Protein AF-A0A0R3SUR4-F1 (afdb_monomer_lite)

Secondary structure (DSSP, 8-state):
--TTHHHHHHHHHHHHHHHHHHHHTHHHHHHTTGGGHHHHHHHHHHHHHHHHHHHH-PPP---HHHHHHHHHHHHHHHHHHHHHHHHHHHHTT---HHHHHHHHHHHHHHHHHHT-S-GGGHHHHHHHHHHSTTB-TT--HHHHHHHHHTT--TTEEEEEE-TTTTT-EEEEEE-TTS-EEEEEESSS-HHHHHHHHHHTTSS-EETT-------HHHHTTS--S-----SSBPTTTSSSB--EE-TTT--EE-HHHHHHHHS-----SS---HHHHHHHHHHHHHHTT----HHHHHHHHHHHTTTS-HHHHHHHHHHTTT-HHHHHHHHHHT---

Structure (mmCIF, N/CA/C/O backbone):
data_AF-A0A0R3SUR4-F1
#
_entry.id   AF-A0A0R3SUR4-F1
#
loop_
_atom_site.group_PDB
_atom_site.id
_atom_site.type_symbol
_atom_site.label_atom_id
_atom_site.label_alt_id
_atom_site.label_comp_id
_atom_site.label_asym_id
_atom_site.label_entity_id
_atom_site.label_seq_id
_atom_site.pdbx_PDB_ins_code
_atom_site.Cartn_x
_atom_site.Cartn_y
_atom_site.Cartn_z
_atom_site.occupancy
_atom_site.B_iso_or_equiv
_atom_site.auth_seq_id
_atom_site.auth_comp_id
_atom_site.auth_asym_id
_atom_site.auth_atom_id
_atom_site.pdbx_PDB_model_num
ATOM 1 N N . MET A 1 1 ? 0.455 -29.898 17.340 1.00 46.09 1 MET A N 1
ATOM 2 C CA . MET A 1 1 ? 0.602 -28.429 17.452 1.00 46.09 1 MET A CA 1
ATOM 3 C C . MET A 1 1 ? 0.518 -27.841 16.046 1.00 46.09 1 MET A C 1
ATOM 5 O O . MET A 1 1 ? 1.380 -28.152 15.235 1.00 46.09 1 MET A O 1
ATOM 9 N N . VAL A 1 2 ? -0.547 -27.105 15.710 1.00 50.47 2 VAL A N 1
ATOM 10 C CA . VAL A 1 2 ? -0.725 -26.515 14.366 1.00 50.47 2 VAL A CA 1
ATOM 11 C C . VAL A 1 2 ? 0.214 -25.309 14.259 1.00 50.47 2 VAL A C 1
ATOM 13 O O . VAL A 1 2 ? 0.009 -24.295 14.921 1.00 50.47 2 VAL A O 1
ATOM 16 N N . LEU A 1 3 ? 1.319 -25.429 13.520 1.00 53.59 3 LEU A N 1
ATOM 17 C CA . LEU A 1 3 ? 2.319 -24.358 13.423 1.00 53.59 3 LEU A CA 1
ATOM 18 C C . LEU A 1 3 ? 1.860 -23.323 12.384 1.00 53.59 3 LEU A C 1
ATOM 20 O O . LEU A 1 3 ? 1.539 -23.677 11.257 1.00 53.59 3 LEU A O 1
ATOM 24 N N . GLY A 1 4 ? 1.838 -22.045 12.777 1.00 57.00 4 GLY A N 1
ATOM 25 C CA . GLY A 1 4 ? 1.196 -20.937 12.047 1.00 57.00 4 GLY A CA 1
ATOM 26 C C . GLY A 1 4 ? -0.070 -20.414 12.743 1.00 57.00 4 GLY A C 1
ATOM 27 O O . GLY A 1 4 ? -0.394 -19.238 12.619 1.00 57.00 4 GLY A O 1
ATOM 28 N N . ASP A 1 5 ? -0.714 -21.243 13.573 1.00 71.31 5 ASP A N 1
ATOM 29 C CA . ASP A 1 5 ? -1.845 -20.849 14.431 1.00 71.31 5 ASP A CA 1
ATOM 30 C C . ASP A 1 5 ? -1.421 -19.819 15.493 1.00 71.31 5 ASP A C 1
ATOM 32 O O . ASP A 1 5 ? -2.131 -18.856 15.757 1.00 71.31 5 ASP A O 1
ATOM 36 N N . SER A 1 6 ? -0.209 -19.958 16.045 1.00 80.50 6 SER A N 1
ATOM 37 C CA . SER A 1 6 ? 0.356 -18.982 16.990 1.00 80.50 6 SER A CA 1
ATOM 38 C C . SER A 1 6 ? 0.564 -17.603 16.352 1.00 80.50 6 SER A C 1
ATOM 40 O O . SER A 1 6 ? 0.164 -16.592 16.927 1.00 80.50 6 SER A O 1
ATOM 42 N N . ASP A 1 7 ? 1.129 -17.549 15.138 1.00 84.44 7 ASP A N 1
ATOM 43 C CA . ASP A 1 7 ? 1.360 -16.287 14.427 1.00 84.44 7 ASP A CA 1
ATOM 44 C C . ASP A 1 7 ? 0.032 -15.603 14.053 1.00 84.44 7 ASP A C 1
ATOM 46 O O . ASP A 1 7 ? -0.106 -14.388 14.230 1.00 84.44 7 ASP A O 1
ATOM 50 N N . LEU A 1 8 ? -0.955 -16.384 13.590 1.00 83.69 8 LEU A N 1
ATOM 51 C CA . LEU A 1 8 ? -2.293 -15.896 13.251 1.00 83.69 8 LEU A CA 1
ATOM 52 C C . LEU A 1 8 ? -3.047 -15.394 14.495 1.00 83.69 8 LEU A C 1
ATOM 54 O O . LEU A 1 8 ? -3.578 -14.283 14.495 1.00 83.69 8 LEU A O 1
ATOM 58 N N . LYS A 1 9 ? -3.021 -16.151 15.599 1.00 86.00 9 LYS A N 1
ATOM 59 C CA . LYS A 1 9 ? -3.575 -15.724 16.895 1.00 86.00 9 LYS A CA 1
ATOM 60 C C . LYS A 1 9 ? -2.899 -14.461 17.415 1.00 86.00 9 LYS A C 1
ATOM 62 O O . LYS A 1 9 ? -3.574 -13.577 17.939 1.00 86.00 9 LYS A O 1
ATOM 67 N N . GLN A 1 10 ? -1.582 -14.344 17.252 1.00 88.06 10 GLN A N 1
ATOM 68 C CA . GLN A 1 10 ? -0.841 -13.169 17.695 1.00 88.06 10 GLN A CA 1
ATOM 69 C C . GLN A 1 10 ? -1.245 -11.919 16.909 1.00 88.06 10 GLN A C 1
ATOM 71 O O . GLN A 1 10 ? -1.492 -10.877 17.524 1.00 88.06 10 GLN A O 1
ATOM 76 N N . ILE A 1 11 ? -1.328 -11.995 15.574 1.00 88.69 11 ILE A N 1
ATOM 77 C CA . ILE A 1 11 ? -1.732 -10.833 14.775 1.00 88.69 11 ILE A CA 1
ATOM 78 C C . ILE A 1 11 ? -3.198 -10.470 15.010 1.00 88.69 11 ILE A C 1
ATOM 80 O O . ILE A 1 11 ? -3.507 -9.293 15.192 1.00 88.69 11 ILE A O 1
ATOM 84 N N . ASN A 1 12 ? -4.078 -11.465 15.124 1.00 88.44 12 ASN A N 1
ATOM 85 C CA . ASN A 1 12 ? -5.486 -11.244 15.425 1.00 88.44 12 ASN A CA 1
ATOM 86 C C . ASN A 1 12 ? -5.676 -10.590 16.812 1.00 88.44 12 ASN A C 1
ATOM 88 O O . ASN A 1 12 ? -6.348 -9.565 16.953 1.00 88.44 12 ASN A O 1
ATOM 92 N N . GLY A 1 13 ? -4.971 -11.088 17.834 1.00 90.50 13 GLY A N 1
ATOM 93 C CA . GLY A 1 13 ? -4.957 -10.484 19.167 1.00 90.50 13 GLY A CA 1
ATOM 94 C C . GLY A 1 13 ? -4.466 -9.031 19.162 1.00 90.50 13 GLY A C 1
ATOM 95 O O . GLY A 1 13 ? -5.036 -8.183 19.852 1.00 90.50 13 GLY A O 1
ATOM 96 N N . ARG A 1 14 ? -3.451 -8.708 18.346 1.00 92.00 14 ARG A N 1
ATOM 97 C CA . ARG A 1 14 ? -2.954 -7.331 18.173 1.00 92.00 14 ARG A CA 1
ATOM 98 C C . ARG A 1 14 ? -3.991 -6.420 17.515 1.00 92.00 14 ARG A C 1
ATOM 100 O O . ARG A 1 14 ? -4.260 -5.351 18.063 1.00 92.00 14 ARG A O 1
ATOM 107 N N . VAL A 1 15 ? -4.592 -6.842 16.399 1.00 91.19 15 VAL A N 1
ATOM 108 C CA . VAL A 1 15 ? -5.659 -6.091 15.709 1.00 91.19 15 VAL A CA 1
ATOM 109 C C . VAL A 1 15 ? -6.817 -5.821 16.668 1.00 91.19 15 VAL A C 1
ATOM 111 O O . VAL A 1 15 ? -7.216 -4.671 16.848 1.00 91.19 15 VAL A O 1
ATOM 114 N N . SER A 1 16 ? -7.287 -6.854 17.369 1.00 92.38 16 SER A N 1
ATOM 115 C CA . SER A 1 16 ? -8.363 -6.749 18.358 1.00 92.38 16 SER A CA 1
ATOM 116 C C . SER A 1 16 ? -8.031 -5.788 19.504 1.00 92.38 16 SER A C 1
ATOM 118 O O . SER A 1 16 ? -8.879 -4.990 19.911 1.00 92.38 16 SER A O 1
ATOM 120 N N . LYS A 1 17 ? -6.799 -5.829 20.028 1.00 93.81 17 LYS A N 1
ATOM 121 C CA . LYS A 1 17 ? -6.343 -4.933 21.101 1.00 93.81 17 LYS A CA 1
ATOM 122 C C . LYS A 1 17 ? -6.328 -3.473 20.649 1.00 93.81 17 LYS A C 1
ATOM 124 O O . LYS A 1 17 ? -6.801 -2.608 21.384 1.00 93.81 17 LYS A O 1
ATOM 129 N N . ILE A 1 18 ? -5.791 -3.202 19.461 1.00 92.31 18 ILE A N 1
ATOM 130 C CA . ILE A 1 18 ? -5.696 -1.841 18.918 1.00 92.31 18 ILE A CA 1
ATOM 131 C C . ILE A 1 18 ? -7.084 -1.303 18.593 1.00 92.31 18 ILE A C 1
ATOM 133 O O . ILE A 1 18 ? -7.410 -0.203 19.028 1.00 92.31 18 ILE A O 1
ATOM 137 N N . TYR A 1 19 ? -7.931 -2.099 17.937 1.00 93.06 19 TYR A N 1
ATOM 138 C CA . TYR A 1 19 ? -9.314 -1.725 17.656 1.00 93.06 19 TYR A CA 1
ATOM 139 C C . TYR A 1 19 ? -10.053 -1.302 18.933 1.00 93.06 19 TYR A C 1
ATOM 141 O O . TYR A 1 19 ? -10.522 -0.169 19.024 1.00 93.06 19 TYR A O 1
ATOM 149 N N . LYS A 1 20 ? -10.059 -2.149 19.975 1.00 93.31 20 LYS A N 1
ATOM 150 C CA . LYS A 1 20 ? -10.699 -1.828 21.266 1.00 93.31 20 LYS A CA 1
ATOM 151 C C . LYS A 1 20 ? -10.142 -0.548 21.893 1.00 93.31 20 LYS A C 1
ATOM 153 O O . LYS A 1 20 ? -10.899 0.268 22.411 1.00 93.31 20 LYS A O 1
ATOM 158 N N . LYS A 1 21 ? -8.821 -0.362 21.838 1.00 91.31 21 LYS A N 1
ATOM 159 C CA . LYS A 1 21 ? -8.144 0.810 22.404 1.00 91.31 21 LYS A CA 1
ATOM 160 C C . LYS A 1 21 ? -8.525 2.109 21.691 1.00 91.31 21 LYS A C 1
ATOM 162 O O . LYS A 1 21 ? -8.764 3.105 22.368 1.00 91.31 21 LYS A O 1
ATOM 167 N N . VAL A 1 22 ? -8.557 2.115 20.357 1.00 88.88 22 VAL A N 1
ATOM 168 C CA . VAL A 1 22 ? -8.900 3.313 19.574 1.00 88.88 22 VAL A CA 1
ATOM 169 C C . VAL A 1 22 ? -10.396 3.610 19.688 1.00 88.88 22 VAL A C 1
ATOM 171 O O . VAL A 1 22 ? -10.757 4.757 19.933 1.00 88.88 22 VAL A O 1
ATOM 174 N N . VAL A 1 23 ? -11.257 2.584 19.646 1.00 91.31 23 VAL A N 1
ATOM 175 C CA . VAL A 1 23 ? -12.704 2.726 19.892 1.00 91.31 23 VAL A CA 1
ATOM 176 C C . VAL A 1 23 ? -12.981 3.318 21.275 1.00 91.31 23 VAL A C 1
ATOM 178 O O . VAL A 1 23 ? -13.762 4.257 21.388 1.00 91.31 23 VAL A O 1
ATOM 181 N N . GLY A 1 24 ? -12.289 2.856 22.323 1.00 88.12 24 GLY A N 1
ATOM 182 C CA . GLY A 1 24 ? -12.432 3.409 23.676 1.00 88.12 24 GLY A CA 1
ATOM 183 C C . GLY A 1 24 ? -12.029 4.885 23.802 1.00 88.12 24 GLY A C 1
ATOM 184 O O . GLY A 1 24 ? -12.430 5.553 24.749 1.00 88.12 24 GLY A O 1
ATOM 185 N N . LYS A 1 25 ? -11.260 5.416 22.844 1.00 87.12 25 LYS A N 1
ATOM 186 C CA . LYS A 1 25 ? -10.858 6.830 22.773 1.00 87.12 25 LYS A CA 1
ATOM 187 C C . LYS A 1 25 ? -11.580 7.606 21.670 1.00 87.12 25 LYS A C 1
ATOM 189 O O . LYS A 1 25 ? -11.243 8.768 21.453 1.00 87.12 25 LYS A O 1
ATOM 194 N N . ARG A 1 26 ? -12.553 6.998 20.982 1.00 87.62 26 ARG A N 1
ATOM 195 C CA . ARG A 1 26 ? -13.204 7.555 19.786 1.00 87.62 26 ARG A CA 1
ATOM 196 C C . ARG A 1 26 ? -13.737 8.963 20.020 1.00 87.62 26 ARG A C 1
ATOM 198 O O . ARG A 1 26 ? -13.387 9.859 19.267 1.00 87.62 26 ARG A O 1
ATOM 205 N N . GLU A 1 27 ? -14.497 9.176 21.091 1.00 85.75 27 GLU A N 1
ATOM 206 C CA . GLU A 1 27 ? -15.092 10.487 21.391 1.00 85.75 27 GLU A CA 1
ATOM 207 C C . GLU A 1 27 ? -14.043 11.565 21.690 1.00 85.75 27 GLU A C 1
ATOM 209 O O . GLU A 1 27 ? -14.162 12.700 21.237 1.00 85.75 27 GLU A O 1
ATOM 214 N N . LEU A 1 28 ? -12.968 11.209 22.399 1.00 83.50 28 LEU A N 1
ATOM 215 C CA . LEU A 1 28 ? -11.858 12.127 22.667 1.00 83.50 28 LEU A CA 1
ATOM 216 C C . LEU A 1 28 ? -11.104 12.485 21.379 1.00 83.50 28 LEU A C 1
ATOM 218 O O . LEU A 1 28 ? -10.762 13.642 21.163 1.00 83.50 28 LEU A O 1
ATOM 222 N N . LEU A 1 29 ? -10.857 11.497 20.518 1.00 81.38 29 LEU A N 1
ATOM 223 C CA . LEU A 1 29 ? -10.187 11.701 19.235 1.00 81.38 29 LEU A CA 1
ATOM 224 C C . LEU A 1 29 ? -11.056 12.515 18.271 1.00 81.38 29 LEU A C 1
ATOM 226 O O . LEU A 1 29 ? -10.533 13.393 17.596 1.00 81.38 29 LEU A O 1
ATOM 230 N N . LYS A 1 30 ? -12.375 12.285 18.251 1.00 83.06 30 LYS A N 1
ATOM 231 C CA . LYS A 1 30 ? -13.331 13.073 17.460 1.00 83.06 30 LYS A CA 1
ATOM 232 C C . LYS A 1 30 ? -13.331 14.544 17.851 1.00 83.06 30 LYS A C 1
ATOM 234 O O . LYS A 1 30 ? -13.316 15.387 16.963 1.00 83.06 30 LYS A O 1
ATOM 239 N N . LYS A 1 31 ? -13.273 14.853 19.151 1.00 80.38 31 LYS A N 1
ATOM 240 C CA . LYS A 1 31 ? -13.155 16.239 19.638 1.00 80.38 31 LYS A CA 1
ATOM 241 C C . LYS A 1 31 ? -11.894 16.944 19.134 1.00 80.38 31 LYS A C 1
ATOM 243 O O . LYS A 1 31 ? -11.931 18.145 18.932 1.00 80.38 31 LYS A O 1
ATOM 248 N N . ASN A 1 32 ? -10.811 16.205 18.897 1.00 73.81 32 ASN A N 1
ATOM 249 C CA . ASN A 1 32 ? -9.570 16.752 18.342 1.00 73.81 32 ASN A CA 1
ATOM 250 C C . ASN A 1 32 ? -9.572 16.817 16.804 1.00 73.81 32 ASN A C 1
ATOM 252 O O . ASN A 1 32 ? -8.605 17.281 16.214 1.00 73.81 32 ASN A O 1
ATOM 256 N N . LEU A 1 33 ? -10.588 16.279 16.130 1.00 72.56 33 LEU A N 1
ATOM 257 C CA . LEU A 1 33 ? -10.621 16.157 14.671 1.00 72.56 33 LEU A CA 1
ATOM 258 C C . LEU A 1 33 ? -11.609 17.121 14.010 1.00 72.56 33 LEU A C 1
ATOM 260 O O . LEU A 1 33 ? -11.688 17.121 12.783 1.00 72.56 33 LEU A O 1
ATOM 264 N N . ASP A 1 34 ? -12.350 17.924 14.775 1.00 73.81 34 ASP A N 1
ATOM 265 C CA . ASP A 1 34 ? -13.394 18.826 14.277 1.00 73.81 34 ASP A CA 1
ATOM 266 C C . ASP A 1 34 ? -14.274 18.144 13.198 1.00 73.81 34 ASP A C 1
ATOM 268 O O . ASP A 1 34 ? -14.804 17.045 13.396 1.00 73.81 34 ASP A O 1
ATOM 272 N N . SER A 1 35 ? -14.383 18.739 12.004 1.00 67.75 35 SER A N 1
ATOM 273 C CA . SER A 1 35 ? -15.135 18.215 10.850 1.00 67.75 35 SER A CA 1
ATOM 274 C C . SER A 1 35 ? -14.549 16.935 10.220 1.00 67.75 35 SER A C 1
ATOM 276 O O . SER A 1 35 ? -15.168 16.324 9.345 1.00 67.75 35 SER A O 1
ATOM 278 N N . SER A 1 36 ? -13.368 16.494 10.663 1.00 69.44 36 SER A N 1
ATOM 279 C CA . SER A 1 36 ? -12.665 15.298 10.179 1.00 69.44 36 SER A CA 1
ATOM 280 C C . SER A 1 36 ? -12.990 14.026 10.972 1.00 69.44 36 SER A C 1
ATOM 282 O O . SER A 1 36 ? -12.455 12.962 10.656 1.00 69.44 36 SER A O 1
ATOM 284 N N . GLY A 1 37 ? -13.900 14.082 11.952 1.00 75.94 37 GLY A N 1
ATOM 285 C CA . GLY A 1 37 ? -14.310 12.913 12.744 1.00 75.94 37 GLY A CA 1
ATOM 286 C C . GLY A 1 37 ? -14.819 11.723 11.913 1.00 75.94 37 GLY A C 1
ATOM 287 O O . GLY A 1 37 ? -14.618 10.576 12.307 1.00 75.94 37 GLY A O 1
ATOM 288 N N . LYS A 1 38 ? -15.389 11.971 10.725 1.00 78.25 38 LYS A N 1
ATOM 289 C CA . LYS A 1 38 ? -15.833 10.916 9.793 1.00 78.25 38 LYS A CA 1
ATOM 290 C C . LYS A 1 38 ? -14.699 10.006 9.302 1.00 78.25 38 LYS A C 1
ATOM 292 O O . LYS A 1 38 ? -14.904 8.811 9.140 1.00 78.25 38 LYS A O 1
ATOM 297 N N . TYR A 1 39 ? -13.485 10.538 9.132 1.00 80.81 39 TYR A N 1
ATOM 298 C CA . TYR A 1 39 ? -12.342 9.748 8.659 1.00 80.81 39 TYR A CA 1
ATOM 299 C C . TYR A 1 39 ? -11.854 8.760 9.722 1.00 80.81 39 TYR A C 1
ATOM 301 O O . TYR A 1 39 ? -11.337 7.697 9.386 1.00 80.81 39 TYR A O 1
ATOM 309 N N . LEU A 1 40 ? -12.037 9.096 11.005 1.00 85.50 40 LEU A N 1
ATOM 310 C CA . LEU A 1 40 ? -11.769 8.173 12.105 1.00 85.50 40 LEU A CA 1
ATOM 311 C C . LEU A 1 40 ? -12.762 7.010 12.092 1.00 85.50 40 LEU A C 1
ATOM 313 O O . LEU A 1 40 ? -12.361 5.868 12.298 1.00 85.50 40 LEU A O 1
ATOM 317 N N . ASP A 1 41 ? -14.035 7.302 11.833 1.00 84.12 41 ASP A N 1
ATOM 318 C CA . ASP A 1 41 ? -15.081 6.285 11.754 1.00 84.12 41 ASP A CA 1
ATOM 319 C C . ASP A 1 41 ? -14.827 5.319 10.595 1.00 84.12 41 ASP A C 1
ATOM 321 O O . ASP A 1 41 ? -14.785 4.111 10.808 1.00 84.12 41 ASP A O 1
ATOM 325 N N . GLU A 1 42 ? -14.516 5.839 9.407 1.00 82.25 42 GLU A N 1
ATOM 326 C CA . GLU A 1 42 ? -14.152 5.013 8.252 1.00 82.25 42 GLU A CA 1
ATOM 327 C C . GLU A 1 42 ? -12.910 4.144 8.523 1.00 82.25 42 GLU A C 1
ATOM 329 O O . GLU A 1 42 ? -12.883 2.963 8.168 1.00 82.25 42 GLU A O 1
ATOM 334 N N . ALA A 1 43 ? -11.879 4.699 9.175 1.00 86.00 43 ALA A N 1
ATOM 335 C CA . ALA A 1 43 ? -10.677 3.945 9.535 1.00 86.00 43 ALA A CA 1
ATOM 336 C C . ALA A 1 43 ? -10.996 2.792 10.499 1.00 86.00 43 ALA A C 1
ATOM 338 O O . ALA A 1 43 ? -10.490 1.678 10.332 1.00 86.00 43 ALA A O 1
ATOM 339 N N . LEU A 1 44 ? -11.839 3.057 11.502 1.00 89.31 44 LEU A N 1
ATOM 340 C CA . LEU A 1 44 ? -12.280 2.068 12.482 1.00 89.31 44 LEU A CA 1
ATOM 341 C C . LEU A 1 44 ? -13.146 0.980 11.848 1.00 89.31 44 LEU A C 1
ATOM 343 O O . LEU A 1 44 ? -12.946 -0.192 12.169 1.00 89.31 44 LEU A O 1
ATOM 347 N N . ASP A 1 45 ? -14.035 1.333 10.923 1.00 86.56 45 ASP A N 1
ATOM 348 C CA . ASP A 1 45 ? -14.866 0.370 10.200 1.00 86.56 45 ASP A CA 1
ATOM 349 C C . ASP A 1 45 ? -14.004 -0.589 9.375 1.00 86.56 45 ASP A C 1
ATOM 351 O O . ASP A 1 45 ? -14.163 -1.808 9.469 1.00 86.56 45 ASP A O 1
ATOM 355 N N . LYS A 1 46 ? -13.017 -0.076 8.627 1.00 85.19 46 LYS A N 1
ATOM 356 C CA . LYS A 1 46 ? -12.102 -0.941 7.860 1.00 85.19 46 LYS A CA 1
ATOM 357 C C . LYS A 1 46 ? -11.205 -1.787 8.767 1.00 85.19 46 LYS A C 1
ATOM 359 O O . LYS A 1 46 ? -10.965 -2.955 8.461 1.00 85.19 46 LYS A O 1
ATOM 364 N N . LEU A 1 47 ? -10.760 -1.255 9.908 1.00 89.44 47 LEU A N 1
ATOM 365 C CA . LEU A 1 47 ? -10.024 -2.035 10.908 1.00 89.44 47 LEU A CA 1
ATOM 366 C C . LEU A 1 47 ? -10.896 -3.141 11.532 1.00 89.44 47 LEU A C 1
ATOM 368 O O . LEU A 1 47 ? -10.408 -4.244 11.775 1.00 89.44 47 LEU A O 1
ATOM 372 N N . CYS A 1 48 ? -12.186 -2.876 11.753 1.00 89.50 48 CYS A N 1
ATOM 373 C CA . CYS A 1 48 ? -13.159 -3.862 12.222 1.00 89.50 48 CYS A CA 1
ATOM 374 C C . CYS A 1 48 ? -13.377 -4.971 11.184 1.00 89.50 48 CYS A C 1
ATOM 376 O O . CYS A 1 48 ? -13.334 -6.154 11.518 1.00 89.50 48 CYS A O 1
ATOM 378 N N . MET A 1 49 ? -13.524 -4.612 9.905 1.00 85.00 49 MET A N 1
ATOM 379 C CA . MET A 1 49 ? -13.611 -5.589 8.815 1.00 85.00 49 MET A CA 1
ATOM 380 C C . MET A 1 49 ? -12.359 -6.473 8.736 1.00 85.00 49 MET A C 1
ATOM 382 O O . MET A 1 49 ? -12.479 -7.689 8.575 1.00 85.00 49 MET A O 1
ATOM 386 N N . LEU A 1 50 ? -11.166 -5.889 8.897 1.00 86.44 50 LEU A N 1
ATOM 387 C CA . LEU A 1 50 ? -9.907 -6.635 8.957 1.00 86.44 50 LEU A CA 1
ATOM 388 C C . LEU A 1 50 ? -9.882 -7.606 10.136 1.00 86.44 50 LEU A C 1
ATOM 390 O O . LEU A 1 50 ? -9.533 -8.770 9.954 1.00 86.44 50 LEU A O 1
ATOM 394 N N . LYS A 1 51 ? -10.286 -7.146 11.323 1.00 89.56 51 LYS A N 1
ATOM 395 C CA . LYS A 1 51 ? -10.412 -7.990 12.514 1.00 89.56 51 LYS A CA 1
ATOM 396 C C . LYS A 1 51 ? -11.309 -9.200 12.236 1.00 89.56 51 LYS A C 1
ATOM 398 O O . LYS A 1 51 ? -10.873 -10.327 12.425 1.00 89.56 51 LYS A O 1
ATOM 403 N N . ASN A 1 52 ? -12.524 -8.965 11.747 1.00 87.31 52 ASN A N 1
ATOM 404 C CA . ASN A 1 52 ? -13.497 -10.032 11.503 1.00 87.31 52 ASN A CA 1
ATOM 405 C C . ASN A 1 52 ? -13.013 -10.999 10.412 1.00 87.31 52 ASN A C 1
ATOM 407 O O . ASN A 1 52 ? -13.165 -12.206 10.541 1.00 87.31 52 ASN A O 1
ATOM 411 N N . THR A 1 53 ? -12.352 -10.485 9.373 1.00 84.56 53 THR A N 1
ATOM 412 C CA . THR A 1 53 ? -11.754 -11.330 8.331 1.00 84.56 53 THR A CA 1
ATOM 413 C C . THR A 1 53 ? -10.664 -12.232 8.904 1.00 84.56 53 THR A C 1
ATOM 415 O O . THR A 1 53 ? -10.643 -13.418 8.600 1.00 84.56 53 THR A O 1
ATOM 418 N N . LEU A 1 54 ? -9.787 -11.708 9.768 1.00 85.06 54 LEU A N 1
ATOM 419 C CA . LEU A 1 54 ? -8.761 -12.509 10.444 1.00 85.06 54 LEU A CA 1
ATOM 420 C C . LEU A 1 54 ? -9.357 -13.530 11.427 1.00 85.06 54 LEU A C 1
ATOM 422 O O . LEU A 1 54 ? -8.793 -14.613 11.564 1.00 85.06 54 LEU A O 1
ATOM 426 N N . ASP A 1 55 ? -10.471 -13.200 12.090 1.00 84.00 55 ASP A N 1
ATOM 427 C CA . ASP A 1 55 ? -11.215 -14.113 12.974 1.00 84.00 55 ASP A CA 1
ATOM 428 C C . ASP A 1 55 ? -11.784 -15.322 12.204 1.00 84.00 55 ASP A C 1
ATOM 430 O O . ASP A 1 55 ? -11.842 -16.429 12.737 1.00 84.00 55 ASP A O 1
ATOM 434 N N . GLU A 1 56 ? -12.185 -15.124 10.947 1.00 83.94 56 GLU A N 1
ATOM 435 C CA . GLU A 1 56 ? -12.773 -16.168 10.099 1.00 83.94 56 GLU A CA 1
ATOM 436 C C . GLU A 1 56 ? -11.737 -17.095 9.437 1.00 83.94 56 GLU A C 1
ATOM 438 O O . GLU A 1 56 ? -12.093 -18.192 8.993 1.00 83.94 56 GLU A O 1
ATOM 443 N N . ILE A 1 57 ? -10.458 -16.702 9.375 1.00 79.88 57 ILE A N 1
ATOM 444 C CA . ILE A 1 57 ? -9.408 -17.527 8.764 1.00 79.88 57 ILE A CA 1
ATOM 445 C C . ILE A 1 57 ? -9.189 -18.787 9.602 1.00 79.88 57 ILE A C 1
ATOM 447 O O . ILE A 1 57 ? -8.650 -18.755 10.711 1.00 79.88 57 ILE A O 1
ATOM 451 N N . ARG A 1 58 ? -9.544 -19.936 9.025 1.00 72.81 58 ARG A N 1
ATOM 452 C CA . ARG A 1 58 ? -9.271 -21.241 9.628 1.00 72.81 58 ARG A CA 1
ATOM 453 C C . ARG A 1 58 ? -7.796 -21.618 9.437 1.00 72.81 58 ARG A C 1
ATOM 455 O O . ARG A 1 58 ? -7.274 -21.491 8.329 1.00 72.81 58 ARG A O 1
ATOM 462 N N . PRO A 1 59 ? -7.110 -22.128 10.475 1.00 67.19 59 PRO A N 1
ATOM 463 C CA . PRO A 1 59 ? -5.767 -22.678 10.325 1.00 67.19 59 PRO A CA 1
ATOM 464 C C . PRO A 1 59 ? -5.748 -23.819 9.297 1.00 67.19 59 PRO A C 1
ATOM 466 O O . PRO A 1 59 ? -6.554 -24.744 9.374 1.00 67.19 59 PRO A O 1
ATOM 469 N N . PHE A 1 60 ? -4.820 -23.758 8.341 1.00 64.31 60 PHE A N 1
ATOM 470 C CA . PHE A 1 60 ? -4.727 -24.721 7.242 1.00 64.31 60 PHE A CA 1
ATOM 471 C C . PHE A 1 60 ? -4.438 -26.158 7.730 1.00 64.31 60 PHE A C 1
ATOM 473 O O . PHE A 1 60 ? -3.460 -26.388 8.448 1.00 64.31 60 PHE A O 1
ATOM 480 N N . SER A 1 61 ? -5.246 -27.141 7.309 1.00 56.09 61 SER A N 1
ATOM 481 C CA . SER A 1 61 ? -5.071 -28.567 7.635 1.00 56.09 61 SER A CA 1
ATOM 482 C C . SER A 1 61 ? -4.616 -29.400 6.417 1.00 56.09 61 SER A C 1
ATOM 484 O O . SER A 1 61 ? -5.447 -29.860 5.646 1.00 56.09 61 SER A O 1
ATOM 486 N N . LYS A 1 62 ? -3.294 -29.636 6.315 1.00 53.62 62 LYS A N 1
ATOM 487 C CA . LYS A 1 62 ? -2.554 -30.648 5.505 1.00 53.62 62 LYS A CA 1
ATOM 488 C C . LYS A 1 62 ? -2.592 -30.596 3.955 1.00 53.62 62 LYS A C 1
ATOM 490 O O . LYS A 1 62 ? -3.532 -31.060 3.329 1.00 53.62 62 LYS A O 1
ATOM 495 N N . SER A 1 63 ? -1.441 -30.249 3.362 1.00 53.44 63 SER A N 1
ATOM 496 C CA . SER A 1 63 ? -0.505 -31.145 2.635 1.00 53.44 63 SER A CA 1
ATOM 497 C C . SER A 1 63 ? 0.921 -30.582 2.835 1.00 53.44 63 SER A C 1
ATOM 499 O O . SER A 1 63 ? 1.056 -29.382 3.070 1.00 53.44 63 SER A O 1
ATOM 501 N N . GLU A 1 64 ? 1.985 -31.394 2.859 1.00 52.94 64 GLU A N 1
ATOM 502 C CA . GLU A 1 64 ? 3.326 -30.922 3.280 1.00 52.94 64 GLU A CA 1
ATOM 503 C C . GLU A 1 64 ? 3.919 -29.858 2.328 1.00 52.94 64 GLU A C 1
ATOM 505 O O . GLU A 1 64 ? 4.562 -28.903 2.781 1.00 52.94 64 GLU A O 1
ATOM 510 N N . ASP A 1 65 ? 3.585 -29.957 1.037 1.00 54.91 65 ASP A N 1
ATOM 511 C CA . ASP A 1 65 ? 4.030 -29.045 -0.022 1.00 54.91 65 ASP A CA 1
ATOM 512 C C . ASP A 1 65 ? 3.334 -27.676 0.014 1.00 54.91 65 ASP A C 1
ATOM 514 O O . ASP A 1 65 ? 3.974 -26.654 -0.233 1.00 54.91 65 ASP A O 1
ATOM 518 N N . THR A 1 66 ? 2.049 -27.602 0.388 1.00 59.72 66 THR A N 1
ATOM 519 C CA . THR A 1 66 ? 1.334 -26.314 0.531 1.00 59.72 66 THR A CA 1
ATOM 520 C C . THR A 1 66 ? 1.474 -25.709 1.931 1.00 59.72 66 THR A C 1
ATOM 522 O O . THR A 1 66 ? 1.341 -24.494 2.109 1.00 59.72 66 THR A O 1
ATOM 525 N N . TYR A 1 67 ? 1.818 -26.525 2.930 1.00 62.53 67 TYR A N 1
ATOM 526 C CA . TYR A 1 67 ? 1.956 -26.109 4.325 1.00 62.53 67 TYR A CA 1
ATOM 527 C C . TYR A 1 67 ? 3.207 -25.257 4.595 1.00 62.53 67 TYR A C 1
ATOM 529 O O . TYR A 1 67 ? 3.139 -24.291 5.364 1.00 62.53 67 TYR A O 1
ATOM 537 N N . LYS A 1 68 ? 4.348 -25.559 3.951 1.00 63.88 68 LYS A N 1
ATOM 538 C CA . LYS A 1 68 ? 5.584 -24.758 4.086 1.00 63.88 68 LYS A CA 1
ATOM 539 C C . LYS A 1 68 ? 5.398 -23.308 3.589 1.00 63.88 68 LYS A C 1
ATOM 541 O O . LYS A 1 68 ? 5.665 -22.398 4.384 1.00 63.88 68 LYS A O 1
ATOM 546 N N . PRO A 1 69 ? 4.881 -23.058 2.366 1.00 74.56 69 PRO A N 1
ATOM 547 C CA . PRO A 1 69 ? 4.560 -21.707 1.902 1.00 74.56 69 PRO A CA 1
ATOM 548 C C . PRO A 1 69 ? 3.556 -20.989 2.807 1.00 74.56 69 PRO A C 1
ATOM 550 O O . PRO A 1 69 ? 3.778 -19.836 3.170 1.00 74.56 69 PRO A O 1
ATOM 553 N N . TYR A 1 70 ? 2.495 -21.675 3.250 1.00 76.00 70 TYR A N 1
ATOM 554 C CA . TYR A 1 70 ? 1.476 -21.080 4.120 1.00 76.00 70 TYR A CA 1
ATOM 555 C C . TYR A 1 70 ? 2.066 -20.538 5.428 1.00 76.00 70 TYR A C 1
ATOM 557 O O . TYR A 1 70 ? 1.853 -19.375 5.774 1.00 76.00 70 TYR A O 1
ATOM 565 N N . LYS A 1 71 ? 2.876 -21.338 6.135 1.00 77.56 71 LYS A N 1
ATOM 566 C CA . LYS A 1 71 ? 3.535 -20.907 7.379 1.00 77.56 71 LYS A CA 1
ATOM 567 C C . LYS A 1 71 ? 4.431 -19.685 7.157 1.00 77.56 71 LYS A C 1
ATOM 569 O O . LYS A 1 71 ? 4.445 -18.768 7.981 1.00 77.56 71 LYS A O 1
ATOM 574 N N . GLN A 1 72 ? 5.172 -19.657 6.050 1.00 80.62 72 GLN A N 1
ATOM 575 C CA . GLN A 1 72 ? 6.003 -18.511 5.689 1.00 80.62 72 GLN A CA 1
ATOM 576 C C . GLN A 1 72 ? 5.150 -17.270 5.409 1.00 80.62 72 GLN A C 1
ATOM 578 O O . GLN A 1 72 ? 5.468 -16.193 5.917 1.00 80.62 72 GLN A O 1
ATOM 583 N N . TYR A 1 73 ? 4.035 -17.417 4.690 1.00 81.62 73 TYR A N 1
ATOM 584 C CA . TYR A 1 73 ? 3.113 -16.318 4.434 1.00 81.62 73 TYR A CA 1
ATOM 585 C C . TYR A 1 73 ? 2.506 -15.763 5.718 1.00 81.62 73 TYR A C 1
ATOM 587 O O . TYR A 1 73 ? 2.529 -14.549 5.897 1.00 81.62 73 TYR A O 1
ATOM 595 N N . VAL A 1 74 ? 2.033 -16.597 6.647 1.00 82.25 74 VAL A N 1
ATOM 596 C CA . VAL A 1 74 ? 1.483 -16.104 7.922 1.00 82.25 74 VAL A CA 1
ATOM 597 C C . VAL A 1 74 ? 2.550 -15.350 8.722 1.00 82.25 74 VAL A C 1
ATOM 599 O O . VAL A 1 74 ? 2.280 -14.277 9.261 1.00 82.25 74 VAL A O 1
ATOM 602 N N . LYS A 1 75 ? 3.791 -15.850 8.746 1.00 85.00 75 LYS A N 1
ATOM 603 C CA . LYS A 1 75 ? 4.909 -15.181 9.428 1.00 85.00 75 LYS A CA 1
ATOM 604 C C . LYS A 1 75 ? 5.221 -13.807 8.822 1.00 85.00 75 LYS A C 1
ATOM 606 O O . LYS A 1 75 ? 5.405 -12.841 9.567 1.00 85.00 75 LYS A O 1
ATOM 611 N N . VAL A 1 76 ? 5.293 -13.718 7.492 1.00 83.31 76 VAL A N 1
ATOM 612 C CA . VAL A 1 76 ? 5.523 -12.457 6.767 1.00 83.31 76 VAL A CA 1
ATOM 613 C C . VAL A 1 76 ? 4.379 -11.481 7.025 1.00 83.31 76 VAL A C 1
ATOM 615 O O . VAL A 1 76 ? 4.629 -10.339 7.412 1.00 83.31 76 VAL A O 1
ATOM 618 N N . MET A 1 77 ? 3.133 -11.950 6.906 1.00 84.00 77 MET A N 1
ATOM 619 C CA . MET A 1 77 ? 1.953 -11.143 7.184 1.00 84.00 77 MET A CA 1
ATOM 620 C C . MET A 1 77 ? 2.001 -10.571 8.595 1.00 84.00 77 MET A C 1
ATOM 622 O O . MET A 1 77 ? 1.869 -9.362 8.777 1.00 84.00 77 MET A O 1
ATOM 626 N N . ARG A 1 78 ? 2.224 -11.435 9.591 1.00 87.06 78 ARG A N 1
ATOM 627 C CA . ARG A 1 78 ? 2.297 -11.040 10.995 1.00 87.06 78 ARG A CA 1
ATOM 628 C C . ARG A 1 78 ? 3.328 -9.940 11.196 1.00 87.06 78 ARG A C 1
ATOM 630 O O . ARG A 1 78 ? 3.001 -8.945 11.836 1.00 87.06 78 ARG A O 1
ATOM 637 N N . ASN A 1 79 ? 4.550 -10.110 10.690 1.00 85.00 79 ASN A N 1
ATOM 638 C CA . ASN A 1 79 ? 5.625 -9.126 10.843 1.00 85.00 79 ASN A CA 1
ATOM 639 C C . ASN A 1 79 ? 5.241 -7.767 10.240 1.00 85.00 79 ASN A C 1
ATOM 641 O O . ASN A 1 79 ? 5.308 -6.744 10.923 1.00 85.00 79 ASN A O 1
ATOM 645 N N . SER A 1 80 ? 4.807 -7.762 8.978 1.00 83.19 80 SER A N 1
ATOM 646 C CA . SER A 1 80 ? 4.489 -6.529 8.254 1.00 83.19 80 SER A CA 1
ATOM 647 C C . SER A 1 80 ? 3.271 -5.820 8.842 1.00 83.19 80 SER A C 1
ATOM 649 O O . SER A 1 80 ? 3.329 -4.620 9.109 1.00 83.19 80 SER A O 1
ATOM 651 N N . LEU A 1 81 ? 2.186 -6.556 9.105 1.00 84.06 81 LEU A N 1
ATOM 652 C CA . LEU A 1 81 ? 0.965 -5.989 9.672 1.00 84.06 81 LEU A CA 1
ATOM 653 C C . LEU A 1 81 ? 1.178 -5.519 11.115 1.00 84.06 81 LEU A C 1
ATOM 655 O O . LEU A 1 81 ? 0.687 -4.458 11.476 1.00 84.06 81 LEU A O 1
ATOM 659 N N . SER A 1 82 ? 1.976 -6.234 11.915 1.00 87.88 82 SER A N 1
ATOM 660 C CA . SER A 1 82 ? 2.359 -5.787 13.262 1.00 87.88 82 SER A CA 1
ATOM 661 C C . SER A 1 82 ? 3.045 -4.425 13.245 1.00 87.88 82 SER A C 1
ATOM 663 O O . SER A 1 82 ? 2.635 -3.538 13.985 1.00 87.88 82 SER A O 1
ATOM 665 N N . SER A 1 83 ? 4.042 -4.251 12.375 1.00 85.31 83 SER A N 1
ATOM 666 C CA . SER A 1 83 ? 4.767 -2.984 12.231 1.00 85.31 83 SER A CA 1
ATOM 667 C C . SER A 1 83 ? 3.833 -1.833 11.838 1.00 85.31 83 SER A C 1
ATOM 669 O O . SER A 1 83 ? 3.934 -0.745 12.396 1.00 85.31 83 SER A O 1
ATOM 671 N N . MET A 1 84 ? 2.893 -2.068 10.919 1.00 84.06 84 MET A N 1
ATOM 672 C CA . MET A 1 84 ? 1.944 -1.033 10.485 1.00 84.06 84 MET A CA 1
ATOM 673 C C . MET A 1 84 ? 0.888 -0.715 11.545 1.00 84.06 84 MET A C 1
ATOM 675 O O . MET A 1 84 ? 0.502 0.436 11.715 1.00 84.06 84 MET A O 1
ATOM 679 N N . LEU A 1 85 ? 0.438 -1.718 12.295 1.00 88.25 85 LEU A N 1
ATOM 680 C CA . LEU A 1 85 ? -0.482 -1.532 13.413 1.00 88.25 85 LEU A CA 1
ATOM 681 C C . LEU A 1 85 ? 0.161 -0.759 14.574 1.00 88.25 85 LEU A C 1
ATOM 683 O O . LEU A 1 85 ? -0.514 0.033 15.226 1.00 88.25 85 LEU A O 1
ATOM 687 N N . GLU A 1 86 ? 1.453 -0.962 14.830 1.00 88.56 86 GLU A N 1
ATOM 688 C CA . GLU A 1 86 ? 2.214 -0.189 15.821 1.00 88.56 86 GLU A CA 1
ATOM 689 C C . GLU A 1 86 ? 2.365 1.281 15.406 1.00 88.56 86 GLU A C 1
ATOM 691 O O . GLU A 1 86 ? 2.215 2.175 16.245 1.00 88.56 86 GLU A O 1
ATOM 696 N N . GLU A 1 87 ? 2.596 1.546 14.117 1.00 86.12 87 GLU A N 1
ATOM 697 C CA . GLU A 1 87 ? 2.610 2.905 13.565 1.00 86.12 87 GLU A CA 1
ATOM 698 C C . GLU A 1 87 ? 1.215 3.549 13.668 1.00 86.12 87 GLU A C 1
ATOM 700 O O . GLU A 1 87 ? 1.107 4.673 14.162 1.00 86.12 87 GLU A O 1
ATOM 705 N N . PHE A 1 88 ? 0.143 2.823 13.320 1.00 87.62 88 PHE A N 1
ATOM 706 C CA . PHE A 1 88 ? -1.240 3.278 13.509 1.00 87.62 88 PHE A CA 1
ATOM 707 C C . PHE A 1 88 ? -1.534 3.635 14.973 1.00 87.62 88 PHE A C 1
ATOM 709 O O . PHE A 1 88 ? -1.966 4.750 15.263 1.00 87.62 88 PHE A O 1
ATOM 716 N N . ASP A 1 89 ? -1.245 2.726 15.913 1.00 88.88 89 ASP A N 1
ATOM 717 C CA . ASP A 1 89 ? -1.454 2.948 17.350 1.00 88.88 89 ASP A CA 1
ATOM 718 C C . ASP A 1 89 ? -0.655 4.144 17.880 1.00 88.88 89 ASP A C 1
ATOM 720 O O . ASP A 1 89 ? -1.103 4.842 18.791 1.00 88.88 89 ASP A O 1
ATOM 724 N N . SER A 1 90 ? 0.539 4.375 17.335 1.00 86.50 90 SER A N 1
ATOM 725 C CA . SER A 1 90 ? 1.390 5.498 17.722 1.00 86.50 90 SER A CA 1
ATOM 726 C C . SER A 1 90 ? 0.869 6.819 17.167 1.00 86.50 90 SER A C 1
ATOM 728 O O . SER A 1 90 ? 0.782 7.788 17.917 1.00 86.50 90 SER A O 1
ATOM 730 N N . GLY A 1 91 ? 0.428 6.855 15.907 1.00 83.50 91 GLY A N 1
ATOM 731 C CA . GLY A 1 91 ? -0.184 8.049 15.325 1.00 83.50 91 GLY A CA 1
ATOM 732 C C . GLY A 1 91 ? -1.501 8.436 15.998 1.00 83.50 91 GLY A C 1
ATOM 733 O O . GLY A 1 91 ? -1.754 9.618 16.198 1.00 83.50 91 GLY A O 1
ATOM 734 N N . MET A 1 92 ? -2.277 7.460 16.487 1.00 83.06 92 MET A N 1
ATOM 735 C CA . MET A 1 92 ? -3.475 7.714 17.304 1.00 83.06 92 MET A CA 1
ATOM 736 C C . MET A 1 92 ? -3.176 8.344 18.681 1.00 83.06 92 MET A C 1
ATOM 738 O O . MET A 1 92 ? -4.103 8.719 19.398 1.00 83.06 92 MET A O 1
ATOM 742 N N . LYS A 1 93 ? -1.904 8.452 19.096 1.00 79.19 93 LYS A N 1
ATOM 743 C CA . LYS A 1 93 ? -1.490 9.155 20.328 1.00 79.19 93 LYS A CA 1
ATOM 744 C C . LYS A 1 93 ? -1.091 10.613 20.077 1.00 79.19 93 LYS A C 1
ATOM 746 O O . LYS A 1 93 ? -0.922 11.350 21.048 1.00 79.19 93 LYS A O 1
ATOM 751 N N . LEU A 1 94 ? -0.906 11.019 18.820 1.00 66.69 94 LEU A N 1
ATOM 752 C CA . LEU A 1 94 ? -0.476 12.372 18.470 1.00 66.69 94 LEU A CA 1
ATOM 753 C C . LEU A 1 94 ? -1.623 13.370 18.684 1.00 66.69 94 LEU A C 1
ATOM 755 O O . LEU A 1 94 ? -2.774 13.083 18.366 1.00 66.69 94 LEU A O 1
ATOM 759 N N . LYS A 1 95 ? -1.301 14.545 19.239 1.00 57.78 95 LYS A N 1
ATOM 760 C CA . LYS A 1 95 ? -2.274 15.616 19.530 1.00 57.78 95 LYS A CA 1
ATOM 761 C C . LYS A 1 95 ? -2.460 16.607 18.373 1.00 57.78 95 LYS A C 1
ATOM 763 O O . LYS A 1 95 ? -3.338 17.457 18.446 1.00 57.78 95 LYS A O 1
ATOM 768 N N . THR A 1 96 ? -1.635 16.531 17.330 1.00 57.31 96 THR A N 1
ATOM 769 C CA . THR A 1 96 ? -1.593 17.537 16.262 1.00 57.31 96 THR A CA 1
ATOM 770 C C . THR A 1 96 ? -2.669 17.267 15.208 1.00 57.31 96 THR A C 1
ATOM 772 O O . THR A 1 96 ? -2.576 16.318 14.432 1.00 57.31 96 THR A O 1
ATOM 775 N N . THR A 1 97 ? -3.696 18.113 15.182 1.00 57.16 97 THR A N 1
ATOM 776 C CA . THR A 1 97 ? -4.950 17.941 14.427 1.00 57.16 97 THR A CA 1
ATOM 777 C C . THR A 1 97 ? -4.772 17.952 12.902 1.00 57.16 97 THR A C 1
ATOM 779 O O . THR A 1 97 ? -5.411 17.163 12.205 1.00 57.16 97 THR A O 1
ATOM 782 N N . GLY A 1 98 ? -3.843 18.761 12.375 1.00 60.19 98 GLY A N 1
ATOM 783 C CA . GLY A 1 98 ? -3.633 18.930 10.928 1.00 60.19 98 GLY A CA 1
ATOM 784 C C . GLY A 1 98 ? -3.147 17.674 10.189 1.00 60.19 98 GLY A C 1
ATOM 785 O O . GLY A 1 98 ? -3.594 17.402 9.079 1.00 60.19 98 GLY A O 1
ATOM 786 N N . PHE A 1 99 ? -2.289 16.860 10.815 1.00 65.62 99 PHE A N 1
ATOM 787 C CA . PHE A 1 99 ? -1.733 15.647 10.191 1.00 65.62 99 PHE A CA 1
ATOM 788 C C . PHE A 1 99 ? -2.629 14.411 10.371 1.00 65.62 99 PHE A C 1
ATOM 790 O O . PHE A 1 99 ? -2.517 13.431 9.631 1.00 65.62 99 PHE A O 1
ATOM 797 N N . LEU A 1 100 ? -3.551 14.439 11.341 1.00 74.44 100 LEU A N 1
ATOM 798 C CA . LEU A 1 100 ? -4.369 13.273 11.672 1.00 74.44 100 LEU A CA 1
ATOM 799 C C . LEU A 1 100 ? -5.340 12.885 10.551 1.00 74.44 100 LEU A C 1
ATOM 801 O O . LEU A 1 100 ? -5.587 11.698 10.368 1.00 74.44 100 LEU A O 1
ATOM 805 N N . LYS A 1 101 ? -5.859 13.837 9.766 1.00 75.50 101 LYS A N 1
ATOM 806 C CA . LYS A 1 101 ? -6.753 13.529 8.635 1.00 75.50 101 LYS A CA 1
ATOM 807 C C . LYS A 1 101 ? -6.051 12.697 7.558 1.00 75.50 101 LYS A C 1
ATOM 809 O O . LYS A 1 101 ? -6.565 11.657 7.152 1.00 75.50 101 LYS A O 1
ATOM 814 N N . GLU A 1 102 ? -4.885 13.145 7.097 1.00 72.25 102 GLU A N 1
ATOM 815 C CA . GLU A 1 102 ? -4.099 12.432 6.081 1.00 72.25 102 GLU A CA 1
ATOM 816 C C . GLU A 1 102 ? -3.602 11.087 6.611 1.00 72.25 102 GLU A C 1
ATOM 818 O O . GLU A 1 102 ? -3.638 10.075 5.908 1.00 72.25 102 GLU A O 1
ATOM 823 N N . PHE A 1 103 ? -3.215 11.054 7.886 1.00 78.12 103 PHE A N 1
ATOM 824 C CA . PHE A 1 103 ? -2.862 9.825 8.577 1.00 78.12 103 PHE A CA 1
ATOM 825 C C . PHE A 1 103 ? -4.026 8.825 8.599 1.00 78.12 103 PHE A C 1
ATOM 827 O O . PHE A 1 103 ? -3.854 7.672 8.210 1.00 78.12 103 PHE A O 1
ATOM 834 N N . LEU A 1 104 ? -5.225 9.251 9.001 1.00 81.44 104 LEU A N 1
ATOM 835 C CA . LEU A 1 104 ? -6.413 8.396 9.029 1.00 81.44 104 LEU A CA 1
ATOM 836 C C . LEU A 1 104 ? -6.753 7.881 7.634 1.00 81.44 104 LEU A C 1
ATOM 838 O O . LEU A 1 104 ? -6.894 6.678 7.458 1.00 81.44 104 LEU A O 1
ATOM 842 N N . LEU A 1 105 ? -6.769 8.755 6.627 1.00 75.19 105 LEU A N 1
ATOM 843 C CA . LEU A 1 105 ? -7.004 8.372 5.235 1.00 75.19 105 LEU A CA 1
ATOM 844 C C . LEU A 1 105 ? -5.968 7.365 4.713 1.00 75.19 105 LEU A C 1
ATOM 846 O O . LEU A 1 105 ? -6.340 6.417 4.022 1.00 75.19 105 LEU A O 1
ATOM 850 N N . LYS A 1 106 ? -4.680 7.514 5.051 1.00 76.81 106 LYS A N 1
ATOM 851 C CA . LYS A 1 106 ? -3.640 6.520 4.727 1.00 76.81 106 LYS A CA 1
ATOM 852 C C . LYS A 1 106 ? -4.021 5.139 5.269 1.00 76.81 106 LYS A C 1
ATOM 854 O O . LYS A 1 106 ? -3.930 4.154 4.538 1.00 76.81 106 LYS A O 1
ATOM 859 N N . TYR A 1 107 ? -4.457 5.066 6.527 1.00 80.31 107 TYR A N 1
ATOM 860 C CA . TYR A 1 107 ? -4.768 3.800 7.193 1.00 80.31 107 TYR A CA 1
ATOM 861 C C . TYR A 1 107 ? -6.125 3.207 6.818 1.00 80.31 107 TYR A C 1
ATOM 863 O O . TYR A 1 107 ? -6.190 2.000 6.600 1.00 80.31 107 TYR A O 1
ATOM 871 N N . THR A 1 108 ? -7.173 4.020 6.654 1.00 78.75 108 THR A N 1
ATOM 872 C CA . THR A 1 108 ? -8.482 3.588 6.132 1.00 78.75 108 THR A CA 1
ATOM 873 C C . THR A 1 108 ? -8.296 2.808 4.850 1.00 78.75 108 THR A C 1
ATOM 875 O O . THR A 1 108 ? -8.761 1.676 4.708 1.00 78.75 108 THR A O 1
ATOM 878 N N . HIS A 1 109 ? -7.556 3.398 3.921 1.00 70.81 109 HIS A N 1
ATOM 879 C CA . HIS A 1 109 ? -7.335 2.753 2.657 1.00 70.81 109 HIS A CA 1
ATOM 880 C C . HIS A 1 109 ? -6.332 1.612 2.736 1.00 70.81 109 HIS A C 1
ATOM 882 O O . HIS A 1 109 ? -6.520 0.625 2.046 1.00 70.81 109 HIS A O 1
ATOM 888 N N . PHE A 1 110 ? -5.293 1.692 3.570 1.00 75.56 110 PHE A N 1
ATOM 889 C CA . PHE A 1 110 ? -4.419 0.541 3.791 1.00 75.56 110 PHE A CA 1
ATOM 890 C C . PHE A 1 110 ? -5.225 -0.688 4.245 1.00 75.56 110 PHE A C 1
ATOM 892 O O . PHE A 1 110 ? -5.099 -1.752 3.643 1.00 75.56 110 PHE A O 1
ATOM 899 N N . PHE A 1 111 ? -6.092 -0.539 5.253 1.00 78.56 111 PHE A N 1
ATOM 900 C CA . PHE A 1 111 ? -6.950 -1.624 5.734 1.00 78.56 111 PHE A CA 1
ATOM 901 C C . PHE A 1 111 ? -7.924 -2.093 4.659 1.00 78.56 111 PHE A C 1
ATOM 903 O O . PHE A 1 111 ? -8.101 -3.291 4.467 1.00 78.56 111 PHE A O 1
ATOM 910 N N . HIS A 1 112 ? -8.518 -1.162 3.919 1.00 74.38 112 HIS A N 1
ATOM 911 C CA . HIS A 1 112 ? -9.380 -1.498 2.799 1.00 74.38 112 HIS A CA 1
ATOM 912 C C . HIS A 1 112 ? -8.634 -2.272 1.705 1.00 74.38 112 HIS A C 1
ATOM 914 O O . HIS A 1 112 ? -9.136 -3.281 1.224 1.00 74.38 112 HIS A O 1
ATOM 920 N N . HIS A 1 113 ? -7.415 -1.856 1.358 1.00 68.38 113 HIS A N 1
ATOM 921 C CA . HIS A 1 113 ? -6.657 -2.502 0.302 1.00 68.38 113 HIS A CA 1
ATOM 922 C C . HIS A 1 113 ? -6.089 -3.854 0.707 1.00 68.38 113 HIS A C 1
ATOM 924 O O . HIS A 1 113 ? -5.912 -4.730 -0.137 1.00 68.38 113 HIS A O 1
ATOM 930 N N . LEU A 1 114 ? -5.830 -4.025 2.000 1.00 70.31 114 LEU A N 1
ATOM 931 C CA . LEU A 1 114 ? -5.528 -5.315 2.584 1.00 70.31 114 LEU A CA 1
ATOM 932 C C . LEU A 1 114 ? -6.706 -6.279 2.396 1.00 70.31 114 LEU A C 1
ATOM 934 O O . LEU A 1 114 ? -6.482 -7.442 2.102 1.00 70.31 114 LEU A O 1
ATOM 938 N N . LEU A 1 115 ? -7.941 -5.782 2.480 1.00 67.94 115 LEU A N 1
ATOM 939 C CA . LEU A 1 115 ? -9.170 -6.546 2.262 1.00 67.94 115 LEU A CA 1
ATOM 940 C C . LEU A 1 115 ? -9.521 -6.769 0.775 1.00 67.94 115 LEU A C 1
ATOM 942 O O . LEU A 1 115 ? -10.564 -7.362 0.504 1.00 67.94 115 LEU A O 1
ATOM 946 N N . PHE A 1 116 ? -8.700 -6.328 -0.195 1.00 58.78 116 PHE A N 1
ATOM 947 C CA . PHE A 1 116 ? -8.948 -6.658 -1.605 1.00 58.78 116 PHE A CA 1
ATOM 948 C C . PHE A 1 116 ? -8.623 -8.119 -1.884 1.00 58.78 116 PHE A C 1
ATOM 950 O O . PHE A 1 116 ? -7.466 -8.513 -2.035 1.00 58.78 116 PHE A O 1
ATOM 957 N N . GLY A 1 117 ? -9.684 -8.899 -2.019 1.00 54.31 117 GLY A N 1
ATOM 958 C CA . GLY A 1 117 ? -9.635 -10.307 -2.357 1.00 54.31 117 GLY A CA 1
ATOM 959 C C . GLY A 1 117 ? -10.589 -11.096 -1.480 1.00 54.31 117 GLY A C 1
ATOM 960 O O . GLY A 1 117 ? -11.060 -10.627 -0.446 1.00 54.31 117 GLY A O 1
ATOM 961 N N . ASP A 1 118 ? -10.875 -12.312 -1.917 1.00 56.75 118 ASP A N 1
ATOM 962 C CA . ASP A 1 118 ? -11.551 -13.299 -1.090 1.00 56.75 118 ASP A CA 1
ATOM 963 C C . ASP A 1 118 ? -10.798 -13.483 0.246 1.00 56.75 118 ASP A C 1
ATOM 965 O O . ASP A 1 118 ? -9.560 -13.511 0.270 1.00 56.75 118 ASP A O 1
ATOM 969 N N . LYS A 1 119 ? -11.538 -13.621 1.356 1.00 64.56 119 LYS A N 1
ATOM 970 C CA . LYS A 1 119 ? -10.997 -13.821 2.714 1.00 64.56 119 LYS A CA 1
ATOM 971 C C . LYS A 1 119 ? -10.033 -15.010 2.754 1.00 64.56 119 LYS A C 1
ATOM 973 O O . LYS A 1 119 ? -9.040 -14.976 3.480 1.00 64.56 119 LYS A O 1
ATOM 978 N N . GLU A 1 120 ? -10.278 -16.013 1.910 1.00 62.59 120 GLU A N 1
ATOM 979 C CA . GLU A 1 120 ? -9.431 -17.198 1.754 1.00 62.59 120 GLU A CA 1
ATOM 980 C C . GLU A 1 120 ? -8.027 -16.887 1.205 1.00 62.59 120 GLU A C 1
ATOM 982 O O . GLU A 1 120 ? -7.068 -17.605 1.491 1.00 62.59 120 GLU A O 1
ATOM 987 N N . ASN A 1 121 ? -7.868 -15.795 0.450 1.00 70.38 121 ASN A N 1
ATOM 988 C CA . ASN A 1 121 ? -6.613 -15.439 -0.214 1.00 70.38 121 ASN A CA 1
ATOM 989 C C . ASN A 1 121 ? -5.855 -14.295 0.470 1.00 70.38 121 ASN A C 1
ATOM 991 O O . ASN A 1 121 ? -4.713 -14.032 0.088 1.00 70.38 121 ASN A O 1
ATOM 995 N N . LEU A 1 122 ? -6.420 -13.669 1.510 1.00 77.31 122 LEU A N 1
ATOM 996 C CA . LEU A 1 122 ? -5.819 -12.540 2.232 1.00 77.31 122 LEU A CA 1
ATOM 997 C C . LEU A 1 122 ? -4.349 -12.794 2.617 1.00 77.31 122 LEU A C 1
ATOM 999 O O . LEU A 1 122 ? -3.473 -11.972 2.340 1.00 77.31 122 LEU A O 1
ATOM 1003 N N . ILE A 1 123 ? -4.065 -13.961 3.213 1.00 78.56 123 ILE A N 1
ATOM 1004 C CA . ILE A 1 123 ? -2.710 -14.371 3.626 1.00 78.56 123 ILE A CA 1
ATOM 1005 C C . ILE A 1 123 ? -1.760 -14.441 2.441 1.00 78.56 123 ILE A C 1
ATOM 1007 O O . ILE A 1 123 ? -0.655 -13.904 2.497 1.00 78.56 123 ILE A O 1
ATOM 1011 N N . LYS A 1 124 ? -2.188 -15.091 1.363 1.00 79.81 124 LYS A N 1
ATOM 1012 C CA . LYS A 1 124 ? -1.342 -15.323 0.197 1.00 79.81 124 LYS A CA 1
ATOM 1013 C C . LYS A 1 124 ? -1.089 -14.024 -0.574 1.00 79.81 124 LYS A C 1
ATOM 1015 O O . LYS A 1 124 ? 0.055 -13.742 -0.918 1.00 79.81 124 LYS A O 1
ATOM 1020 N N . VAL A 1 125 ? -2.129 -13.217 -0.785 1.00 79.94 125 VAL A N 1
ATOM 1021 C CA . VAL A 1 125 ? -2.068 -11.922 -1.481 1.00 79.94 125 VAL A CA 1
ATOM 1022 C C . VAL A 1 125 ? -1.155 -10.957 -0.750 1.00 79.94 125 VAL A C 1
ATOM 1024 O O . VAL A 1 125 ? -0.178 -10.478 -1.324 1.00 79.94 125 VAL A O 1
ATOM 1027 N N . PHE A 1 126 ? -1.437 -10.696 0.528 1.00 79.81 126 PHE A N 1
ATOM 1028 C CA . PHE A 1 126 ? -0.663 -9.728 1.291 1.00 79.81 126 PHE A CA 1
ATOM 1029 C C . PHE A 1 126 ? 0.800 -10.144 1.382 1.00 79.81 126 PHE A C 1
ATOM 1031 O O . PHE A 1 126 ? 1.687 -9.326 1.154 1.00 79.81 126 PHE A O 1
ATOM 1038 N N . SER A 1 127 ? 1.060 -11.421 1.668 1.00 80.75 127 SER A N 1
ATOM 1039 C CA . SER A 1 127 ? 2.426 -11.899 1.832 1.00 80.75 127 SER A CA 1
ATOM 1040 C C . SER A 1 127 ? 3.220 -11.878 0.538 1.00 80.75 127 SER A C 1
ATOM 1042 O O . SER A 1 127 ? 4.411 -11.584 0.594 1.00 80.75 127 SER A O 1
ATOM 1044 N N . ARG A 1 128 ? 2.596 -12.115 -0.620 1.00 84.50 128 ARG A N 1
ATOM 1045 C CA . ARG A 1 128 ? 3.283 -11.951 -1.905 1.00 84.50 128 ARG A CA 1
ATOM 1046 C C . ARG A 1 128 ? 3.540 -10.490 -2.239 1.00 84.50 128 ARG A C 1
ATOM 1048 O O . ARG A 1 128 ? 4.671 -10.165 -2.567 1.00 84.50 128 ARG A O 1
ATOM 1055 N N . LEU A 1 129 ? 2.567 -9.602 -2.028 1.00 84.69 129 LEU A N 1
ATOM 1056 C CA . LEU A 1 129 ? 2.768 -8.164 -2.232 1.00 84.69 129 LEU A CA 1
ATOM 1057 C C . LEU A 1 129 ? 3.920 -7.618 -1.386 1.00 84.69 129 LEU A C 1
ATOM 1059 O O . LEU A 1 129 ? 4.791 -6.947 -1.916 1.00 84.69 129 LEU A O 1
ATOM 1063 N N . VAL A 1 130 ? 3.963 -7.912 -0.083 1.00 82.88 130 VAL A N 1
ATOM 1064 C CA . VAL A 1 130 ? 5.017 -7.359 0.788 1.00 82.88 130 VAL A CA 1
ATOM 1065 C C . VAL A 1 130 ? 6.372 -8.058 0.643 1.00 82.88 130 VAL A C 1
ATOM 1067 O O . VAL A 1 130 ? 7.370 -7.513 1.112 1.00 82.88 130 VAL A O 1
ATOM 1070 N N . SER A 1 131 ? 6.411 -9.254 0.045 1.00 85.44 131 SER A N 1
ATOM 1071 C CA . SER A 1 131 ? 7.665 -9.959 -0.269 1.00 85.44 131 SER A CA 1
ATOM 1072 C C . SER A 1 131 ? 8.200 -9.619 -1.659 1.00 85.44 131 SER A C 1
ATOM 1074 O O . SER A 1 131 ? 9.368 -9.890 -1.932 1.00 85.44 131 SER A O 1
ATOM 1076 N N . ASP A 1 132 ? 7.364 -9.052 -2.533 1.00 88.94 132 ASP A N 1
ATOM 1077 C CA . ASP A 1 132 ? 7.766 -8.637 -3.870 1.00 88.94 132 ASP A CA 1
ATOM 1078 C C . ASP A 1 132 ? 8.866 -7.563 -3.760 1.00 88.94 132 ASP A C 1
ATOM 1080 O O . ASP A 1 132 ? 8.679 -6.557 -3.065 1.00 88.94 132 ASP A O 1
ATOM 1084 N N . PRO A 1 133 ? 10.022 -7.732 -4.433 1.00 91.94 133 PRO A N 1
ATOM 1085 C CA . PRO A 1 133 ? 11.105 -6.755 -4.373 1.00 91.94 133 PRO A CA 1
ATOM 1086 C C . PRO A 1 133 ? 10.694 -5.354 -4.842 1.00 91.94 133 PRO A C 1
ATOM 1088 O O . PRO A 1 133 ? 11.314 -4.377 -4.434 1.00 91.94 133 PRO A O 1
ATOM 1091 N N . GLY A 1 134 ? 9.675 -5.257 -5.691 1.00 92.50 134 GLY A N 1
ATOM 1092 C CA . GLY A 1 134 ? 9.071 -4.048 -6.229 1.00 92.50 134 GLY A CA 1
ATOM 1093 C C . GLY A 1 134 ? 8.228 -3.290 -5.211 1.00 92.50 134 GLY A C 1
ATOM 1094 O O . GLY A 1 134 ? 7.984 -2.099 -5.411 1.00 92.50 134 GLY A O 1
ATOM 1095 N N . TYR A 1 135 ? 7.822 -3.914 -4.102 1.00 90.81 135 TYR A N 1
ATOM 1096 C CA . TYR A 1 135 ? 7.084 -3.220 -3.057 1.00 90.81 135 TYR A CA 1
ATOM 1097 C C . TYR A 1 135 ? 7.980 -2.231 -2.307 1.00 90.81 135 TYR A C 1
ATOM 1099 O O . TYR A 1 135 ? 8.927 -2.597 -1.604 1.00 90.81 135 TYR A O 1
ATOM 1107 N N . LEU A 1 136 ? 7.648 -0.945 -2.414 1.00 86.88 136 LEU A N 1
ATOM 1108 C CA . LEU A 1 136 ? 8.348 0.123 -1.714 1.00 86.88 136 LEU A CA 1
ATOM 1109 C C . LEU A 1 136 ? 7.572 0.531 -0.457 1.00 86.88 136 LEU A C 1
ATOM 1111 O O . LEU A 1 136 ? 6.698 1.406 -0.485 1.00 86.88 136 LEU A O 1
ATOM 1115 N N . LYS A 1 137 ? 7.913 -0.105 0.671 1.00 78.88 137 LYS A N 1
ATOM 1116 C CA . LYS A 1 137 ? 7.358 0.233 1.990 1.00 78.88 137 LYS A CA 1
ATOM 1117 C C . LYS A 1 137 ? 7.646 1.708 2.305 1.00 78.88 137 LYS A C 1
ATOM 1119 O O . LYS A 1 137 ? 8.795 2.134 2.265 1.00 78.88 137 LYS A O 1
ATOM 1124 N N . HIS A 1 138 ? 6.601 2.477 2.612 1.00 72.06 138 HIS A N 1
ATOM 1125 C CA . HIS A 1 138 ? 6.674 3.929 2.857 1.00 72.06 138 HIS A CA 1
ATOM 1126 C C . HIS A 1 138 ? 7.217 4.763 1.675 1.00 72.06 138 HIS A C 1
ATOM 1128 O O . HIS A 1 138 ? 7.744 5.854 1.875 1.00 72.06 138 HIS A O 1
ATOM 1134 N N . GLY A 1 139 ? 7.081 4.271 0.440 1.00 72.69 139 GLY A N 1
ATOM 1135 C CA . GLY A 1 139 ? 7.522 4.999 -0.747 1.00 72.69 139 GLY A CA 1
ATOM 1136 C C . GLY A 1 139 ? 6.773 6.317 -0.988 1.00 72.69 139 GLY A C 1
ATOM 1137 O O . GLY A 1 139 ? 5.584 6.447 -0.693 1.00 72.69 139 GLY A O 1
ATOM 1138 N N . THR A 1 140 ? 7.458 7.274 -1.607 1.00 79.12 140 THR A N 1
ATOM 1139 C CA . THR A 1 140 ? 6.908 8.535 -2.118 1.00 79.12 140 THR A CA 1
ATOM 1140 C C . THR A 1 140 ? 7.050 8.571 -3.638 1.00 79.12 140 THR A C 1
ATOM 1142 O O . THR A 1 140 ? 7.635 7.667 -4.239 1.00 79.12 140 THR A O 1
ATOM 1145 N N . PHE A 1 141 ? 6.505 9.605 -4.284 1.00 78.12 141 PHE A N 1
ATOM 1146 C CA . PHE A 1 141 ? 6.751 9.838 -5.710 1.00 78.12 141 PHE A CA 1
ATOM 1147 C C . PHE A 1 141 ? 8.256 9.909 -5.998 1.00 78.12 141 PHE A C 1
ATOM 1149 O O . PHE A 1 141 ? 8.753 9.139 -6.810 1.00 78.12 141 PHE A O 1
ATOM 1156 N N . THR A 1 142 ? 8.988 10.738 -5.253 1.00 83.62 142 THR A N 1
ATOM 1157 C CA . THR A 1 142 ? 10.433 10.921 -5.425 1.00 83.62 142 THR A CA 1
ATOM 1158 C C . THR A 1 142 ? 11.194 9.615 -5.233 1.00 83.62 142 THR A C 1
ATOM 1160 O O . THR A 1 142 ? 11.879 9.183 -6.149 1.00 83.62 142 THR A O 1
ATOM 1163 N N . SER A 1 143 ? 10.970 8.889 -4.131 1.00 85.69 143 SER A N 1
ATOM 1164 C CA . SER A 1 143 ? 11.722 7.647 -3.898 1.00 85.69 143 SER A CA 1
ATOM 1165 C C . SER A 1 143 ? 11.393 6.532 -4.896 1.00 85.69 143 SER A C 1
ATOM 1167 O O . SER A 1 143 ? 12.222 5.648 -5.126 1.00 85.69 143 SER A O 1
ATOM 1169 N N . SER A 1 144 ? 10.216 6.581 -5.531 1.00 86.56 144 SER A N 1
ATOM 1170 C CA . SER A 1 144 ? 9.876 5.708 -6.662 1.00 86.56 144 SER A CA 1
ATOM 1171 C C . SER A 1 144 ? 10.740 6.020 -7.881 1.00 86.56 144 SER A C 1
ATOM 1173 O O . SER A 1 144 ? 11.331 5.113 -8.468 1.00 86.56 144 SER A O 1
ATOM 1175 N N . PHE A 1 145 ? 10.836 7.305 -8.229 1.00 88.88 145 PHE A N 1
ATOM 1176 C CA . PHE A 1 145 ? 11.637 7.787 -9.349 1.00 88.88 145 PHE A CA 1
ATOM 1177 C C . PHE A 1 145 ? 13.129 7.563 -9.115 1.00 88.88 145 PHE A C 1
ATOM 1179 O O . PHE A 1 145 ? 13.792 7.043 -10.007 1.00 88.88 145 PHE A O 1
ATOM 1186 N N . ASP A 1 146 ? 13.646 7.851 -7.922 1.00 89.62 146 ASP A N 1
ATOM 1187 C CA . ASP A 1 146 ? 15.057 7.634 -7.580 1.00 89.62 146 ASP A CA 1
ATOM 1188 C C . ASP A 1 146 ? 15.426 6.152 -7.706 1.00 89.62 146 ASP A C 1
ATOM 1190 O O . ASP A 1 146 ? 16.421 5.789 -8.338 1.00 89.62 146 ASP A O 1
ATOM 1194 N N . THR A 1 147 ? 14.566 5.274 -7.172 1.00 89.75 147 THR A N 1
ATOM 1195 C CA . THR A 1 147 ? 14.765 3.824 -7.254 1.00 89.75 147 THR A CA 1
ATOM 1196 C C . THR A 1 147 ? 14.841 3.369 -8.712 1.00 89.75 147 THR A C 1
ATOM 1198 O O . THR A 1 147 ? 15.780 2.666 -9.081 1.00 89.75 147 THR A O 1
ATOM 1201 N N . LEU A 1 148 ? 13.896 3.779 -9.560 1.00 91.69 148 LEU A N 1
ATOM 1202 C CA . LEU A 1 148 ? 13.870 3.370 -10.970 1.00 91.69 148 LEU A CA 1
ATOM 1203 C C . LEU A 1 148 ? 14.961 4.040 -11.812 1.00 91.69 148 LEU A C 1
ATOM 1205 O O . LEU A 1 148 ? 15.485 3.426 -12.737 1.00 91.69 148 LEU A O 1
ATOM 1209 N N . THR A 1 149 ? 15.381 5.249 -11.446 1.00 90.81 149 THR A N 1
ATOM 1210 C CA . THR A 1 149 ? 16.519 5.936 -12.071 1.00 90.81 149 THR A CA 1
ATOM 1211 C C . THR A 1 149 ? 17.823 5.183 -11.822 1.00 90.81 149 THR A C 1
ATOM 1213 O O . THR A 1 149 ? 18.665 5.116 -12.714 1.00 90.81 149 THR A O 1
ATOM 1216 N N . SER A 1 150 ? 17.974 4.545 -10.657 1.00 87.56 150 SER A N 1
ATOM 1217 C CA . SER A 1 150 ? 19.126 3.674 -10.382 1.00 87.56 150 SER A CA 1
ATOM 1218 C C . SER A 1 150 ? 19.076 2.322 -11.112 1.00 87.56 150 SER A C 1
ATOM 1220 O O . SER A 1 150 ? 20.089 1.634 -11.195 1.00 87.56 150 SER A O 1
ATOM 1222 N N . CYS A 1 151 ? 17.924 1.939 -11.679 1.00 85.25 151 CYS A N 1
ATOM 1223 C CA . CYS A 1 151 ? 17.736 0.683 -12.409 1.00 85.25 151 CYS A CA 1
ATOM 1224 C C . CYS A 1 151 ? 16.966 0.880 -13.730 1.00 85.25 151 CYS A C 1
ATOM 1226 O O . CYS A 1 151 ? 15.902 0.287 -13.938 1.00 85.25 151 CYS A O 1
ATOM 1228 N N . LYS A 1 152 ? 17.540 1.683 -14.646 1.00 82.75 152 LYS A N 1
ATOM 1229 C CA . LYS A 1 152 ? 17.018 2.008 -15.997 1.00 82.75 152 LYS A CA 1
ATOM 1230 C C . LYS A 1 152 ? 17.009 0.823 -16.978 1.00 82.75 152 LYS A C 1
ATOM 1232 O O . LYS A 1 152 ? 17.518 0.901 -18.091 1.00 82.75 152 LYS A O 1
ATOM 1237 N N . LYS A 1 153 ? 16.427 -0.293 -16.563 1.00 91.31 153 LYS A N 1
ATOM 1238 C CA . LYS A 1 153 ? 16.122 -1.445 -17.407 1.00 91.31 153 LYS A CA 1
ATOM 1239 C C . LYS A 1 153 ? 14.647 -1.343 -17.817 1.00 91.31 153 LYS A C 1
ATOM 1241 O O . LYS A 1 153 ? 13.810 -1.243 -16.920 1.00 91.31 153 LYS A O 1
ATOM 1246 N N . PRO A 1 154 ? 14.299 -1.365 -19.117 1.00 93.12 154 PRO A N 1
ATOM 1247 C CA . PRO A 1 154 ? 12.906 -1.432 -19.553 1.00 93.12 154 PRO A CA 1
ATOM 1248 C C . PRO A 1 154 ? 12.156 -2.570 -18.863 1.00 93.12 154 PRO A C 1
ATOM 1250 O O . PRO A 1 154 ? 12.703 -3.658 -18.681 1.00 93.12 154 PRO A O 1
ATOM 1253 N N . GLY A 1 155 ? 10.922 -2.314 -18.440 1.00 87.62 155 GLY A N 1
ATOM 1254 C CA . GLY A 1 155 ? 10.123 -3.265 -17.672 1.00 87.62 155 GLY A CA 1
ATOM 1255 C C . GLY A 1 155 ? 10.442 -3.300 -16.171 1.00 87.62 155 GLY A C 1
ATOM 1256 O O . GLY A 1 155 ? 9.786 -4.037 -15.429 1.00 87.62 155 GLY A O 1
ATOM 1257 N N . SER A 1 156 ? 11.435 -2.533 -15.692 1.00 95.44 156 SER A N 1
ATOM 1258 C CA . SER A 1 156 ? 11.645 -2.328 -14.255 1.00 95.44 156 SER A CA 1
ATOM 1259 C C . SER A 1 156 ? 10.428 -1.664 -13.640 1.00 95.44 156 SER A C 1
ATOM 1261 O O . SER A 1 156 ? 9.991 -0.640 -14.153 1.00 95.44 156 SER A O 1
ATOM 1263 N N . TYR A 1 157 ? 9.922 -2.181 -12.521 1.00 94.50 157 TYR A N 1
ATOM 1264 C CA . TYR A 1 157 ? 8.787 -1.576 -11.827 1.00 94.50 157 TYR A CA 1
ATOM 1265 C C . TYR A 1 157 ? 8.962 -1.547 -10.311 1.00 94.50 157 TYR A C 1
ATOM 1267 O O . TYR A 1 157 ? 9.721 -2.321 -9.722 1.00 94.50 157 TYR A O 1
ATOM 1275 N N . ILE A 1 158 ? 8.229 -0.635 -9.683 1.00 94.81 158 ILE A N 1
ATOM 1276 C CA . ILE A 1 158 ? 7.990 -0.584 -8.243 1.00 94.81 158 ILE A CA 1
ATOM 1277 C C . ILE A 1 158 ? 6.524 -0.249 -8.000 1.00 94.81 158 ILE A C 1
ATOM 1279 O O . ILE A 1 158 ? 5.882 0.406 -8.820 1.00 94.81 158 ILE A O 1
ATOM 1283 N N . PHE A 1 159 ? 5.997 -0.635 -6.845 1.00 91.75 159 PHE A N 1
ATOM 1284 C CA . PHE A 1 159 ? 4.657 -0.246 -6.438 1.00 91.75 159 PHE A CA 1
ATOM 1285 C C . PHE A 1 159 ? 4.581 0.094 -4.953 1.00 91.75 159 PHE A C 1
ATOM 1287 O O . PHE A 1 159 ? 5.361 -0.375 -4.124 1.00 91.75 159 PHE A O 1
ATOM 1294 N N . ARG A 1 160 ? 3.636 0.967 -4.615 1.00 86.69 160 ARG A N 1
ATOM 1295 C CA . ARG A 1 160 ? 3.448 1.503 -3.263 1.00 86.69 160 ARG A CA 1
ATOM 1296 C C . ARG A 1 160 ? 2.032 2.016 -3.076 1.00 86.69 160 ARG A C 1
ATOM 1298 O O . ARG A 1 160 ? 1.313 2.238 -4.043 1.00 86.69 160 ARG A O 1
ATOM 1305 N N . ILE A 1 161 ? 1.671 2.309 -1.838 1.00 76.44 161 ILE A N 1
ATOM 1306 C CA . ILE A 1 161 ? 0.473 3.094 -1.544 1.00 76.44 161 ILE A CA 1
ATOM 1307 C C . ILE A 1 161 ? 0.757 4.560 -1.899 1.00 76.44 161 ILE A C 1
ATOM 1309 O O . ILE A 1 161 ? 1.842 5.093 -1.643 1.00 76.44 161 ILE A O 1
ATOM 1313 N N . SER A 1 162 ? -0.199 5.214 -2.546 1.00 72.56 162 SER A N 1
ATOM 1314 C CA . SER A 1 162 ? -0.087 6.603 -2.964 1.00 72.56 162 SER A CA 1
ATOM 1315 C C . SER A 1 162 ? -0.218 7.550 -1.775 1.00 72.56 162 SER A C 1
ATOM 1317 O O . SER A 1 162 ? -1.133 7.428 -0.966 1.00 72.56 162 SER A O 1
ATOM 1319 N N . THR A 1 163 ? 0.703 8.512 -1.674 1.00 64.56 163 THR A N 1
ATOM 1320 C CA . THR A 1 163 ? 0.675 9.571 -0.654 1.00 64.56 163 THR A CA 1
ATOM 1321 C C . THR A 1 163 ? -0.181 10.767 -1.073 1.00 64.56 163 THR A C 1
ATOM 1323 O O . THR A 1 163 ? -0.732 11.439 -0.215 1.00 64.56 163 THR A O 1
ATOM 1326 N N . ARG A 1 164 ? -0.329 11.028 -2.384 1.00 62.25 164 ARG A N 1
ATOM 1327 C CA . ARG A 1 164 ? -1.190 12.106 -2.917 1.00 62.25 164 ARG A CA 1
ATOM 1328 C C . ARG A 1 164 ? -2.649 11.690 -3.053 1.00 62.25 164 ARG A C 1
ATOM 1330 O O . ARG A 1 164 ? -3.538 12.492 -2.807 1.00 62.25 164 ARG A O 1
ATOM 1337 N N . ARG A 1 165 ? -2.894 10.452 -3.482 1.00 65.31 165 ARG A N 1
ATOM 1338 C CA . ARG A 1 165 ? -4.238 9.865 -3.532 1.00 65.31 165 ARG A CA 1
ATOM 1339 C C . ARG A 1 165 ? -4.265 8.750 -2.520 1.00 65.31 165 ARG A C 1
ATOM 1341 O O . ARG A 1 165 ? -4.054 7.596 -2.881 1.00 65.31 165 ARG A O 1
ATOM 1348 N N . LEU A 1 166 ? -4.380 9.162 -1.258 1.00 56.03 166 LEU A N 1
ATOM 1349 C CA . LEU A 1 166 ? -4.268 8.286 -0.100 1.00 56.03 166 LEU A CA 1
ATOM 1350 C C . LEU A 1 166 ? -5.048 7.013 -0.380 1.00 56.03 166 LEU A C 1
ATOM 1352 O O . LEU A 1 166 ? -6.190 7.079 -0.820 1.00 56.03 166 LEU A O 1
ATOM 1356 N N . GLY A 1 167 ? -4.370 5.881 -0.228 1.00 57.66 167 GLY A N 1
ATOM 1357 C CA . GLY A 1 167 ? -4.968 4.574 -0.411 1.00 57.66 167 GLY A CA 1
ATOM 1358 C C . GLY A 1 167 ? -4.739 3.853 -1.702 1.00 57.66 167 GLY A C 1
ATOM 1359 O O . GLY A 1 167 ? -4.407 2.676 -1.663 1.00 57.66 167 GLY A O 1
ATOM 1360 N N . PHE A 1 168 ? -4.839 4.549 -2.823 1.00 71.00 168 PHE A N 1
ATOM 1361 C CA . PHE A 1 168 ? -4.664 3.907 -4.112 1.00 71.00 168 PHE A CA 1
ATOM 1362 C C . PHE A 1 168 ? -3.252 3.357 -4.246 1.00 71.00 168 PHE A C 1
ATOM 1364 O O . PHE A 1 168 ? -2.275 4.020 -3.887 1.00 71.00 168 PHE A O 1
ATOM 1371 N N . TRP A 1 169 ? -3.125 2.163 -4.811 1.00 80.25 169 TRP A N 1
ATOM 1372 C CA . TRP A 1 169 ? -1.815 1.687 -5.218 1.00 80.25 169 TRP A CA 1
ATOM 1373 C C . TRP A 1 169 ? -1.315 2.502 -6.403 1.00 80.25 169 TRP A C 1
ATOM 1375 O O . TRP A 1 169 ? -2.064 2.870 -7.303 1.00 80.25 169 TRP A O 1
ATOM 1385 N N . SER A 1 170 ? -0.025 2.785 -6.394 1.00 85.81 170 SER A N 1
ATOM 1386 C CA . SER A 1 170 ? 0.701 3.434 -7.466 1.00 85.81 170 SER A CA 1
ATOM 1387 C C . SER A 1 170 ? 1.770 2.474 -7.944 1.00 85.81 170 SER A C 1
ATOM 1389 O O . SER A 1 170 ? 2.541 1.986 -7.121 1.00 85.81 170 SER A O 1
ATOM 1391 N N . ILE A 1 171 ? 1.843 2.257 -9.252 1.00 90.12 171 ILE A N 1
ATOM 1392 C CA . ILE A 1 171 ? 2.906 1.497 -9.907 1.00 90.12 171 ILE A CA 1
ATOM 1393 C C . ILE A 1 171 ? 3.717 2.493 -10.728 1.00 90.12 171 ILE A C 1
ATOM 1395 O O . ILE A 1 171 ? 3.146 3.235 -11.525 1.00 90.12 171 ILE A O 1
ATOM 1399 N N . ALA A 1 172 ? 5.024 2.546 -10.509 1.00 91.81 172 ALA A N 1
ATOM 1400 C CA . ALA A 1 172 ? 5.945 3.245 -11.394 1.00 91.81 172 ALA A CA 1
ATOM 1401 C C . ALA A 1 172 ? 6.768 2.213 -12.164 1.00 91.81 172 ALA A C 1
ATOM 1403 O O . ALA A 1 172 ? 7.106 1.168 -11.606 1.00 91.81 172 ALA A O 1
ATOM 1404 N N . TYR A 1 173 ? 7.081 2.492 -13.424 1.00 93.00 173 TYR A N 1
ATOM 1405 C CA . TYR A 1 173 ? 7.829 1.576 -14.275 1.00 93.00 173 TYR A CA 1
ATOM 1406 C C . TYR A 1 173 ? 8.677 2.304 -15.317 1.00 93.00 173 TYR A C 1
ATOM 1408 O O . TYR A 1 173 ? 8.423 3.466 -15.630 1.00 93.00 173 TYR A O 1
ATOM 1416 N N . VAL A 1 174 ? 9.685 1.609 -15.839 1.00 90.38 174 VAL A N 1
ATOM 1417 C CA . VAL A 1 174 ? 10.549 2.075 -16.928 1.00 90.38 174 VAL A CA 1
ATOM 1418 C C . VAL A 1 174 ? 9.989 1.558 -18.252 1.00 90.38 174 VAL A C 1
ATOM 1420 O O . VAL A 1 174 ? 9.885 0.346 -18.452 1.00 90.38 174 VAL A O 1
ATOM 1423 N N . SER A 1 175 ? 9.622 2.464 -19.153 1.00 85.69 175 SER A N 1
ATOM 1424 C CA . SER A 1 175 ? 9.127 2.137 -20.492 1.00 85.69 175 SER A CA 1
ATOM 1425 C C . SER A 1 175 ? 10.237 1.585 -21.401 1.00 85.69 175 SER A C 1
ATOM 1427 O O . SER A 1 175 ? 11.428 1.621 -21.078 1.00 85.69 175 SER A O 1
ATOM 1429 N N . SER A 1 176 ? 9.857 1.122 -22.594 1.00 83.94 176 SER A N 1
ATOM 1430 C CA . SER A 1 176 ? 10.806 0.797 -23.669 1.00 83.94 176 SER A CA 1
ATOM 1431 C C . SER A 1 176 ? 11.620 2.011 -24.138 1.00 83.94 176 SER A C 1
ATOM 1433 O O . SER A 1 176 ? 12.763 1.840 -24.552 1.00 83.94 176 SER A O 1
ATOM 1435 N N . SER A 1 177 ? 11.074 3.228 -24.015 1.00 85.44 177 SER A N 1
ATOM 1436 C CA . SER A 1 177 ? 11.759 4.505 -24.280 1.00 85.44 177 SER A CA 1
ATOM 1437 C C . SER A 1 177 ? 12.687 4.965 -23.144 1.00 85.44 177 SER A C 1
ATOM 1439 O O . SER A 1 177 ? 13.250 6.051 -23.230 1.00 85.44 177 SER A O 1
ATOM 1441 N N . LEU A 1 178 ? 12.877 4.155 -22.091 1.00 87.12 178 LEU A N 1
ATOM 1442 C CA . LEU A 1 178 ? 13.654 4.489 -20.884 1.00 87.12 178 LEU A CA 1
ATOM 1443 C C . LEU A 1 178 ? 13.089 5.659 -20.064 1.00 87.12 178 LEU A C 1
ATOM 1445 O O . LEU A 1 178 ? 13.786 6.236 -19.224 1.00 87.12 178 LEU A O 1
ATOM 1449 N N . GLU A 1 179 ? 11.815 5.978 -20.261 1.00 85.44 179 GLU A N 1
ATOM 1450 C CA . GLU A 1 179 ? 11.091 6.961 -19.465 1.00 85.44 179 GLU A CA 1
ATOM 1451 C C . GLU A 1 179 ? 10.490 6.294 -18.229 1.00 85.44 179 GLU A C 1
ATOM 1453 O O . GLU A 1 179 ? 10.047 5.145 -18.271 1.00 85.44 179 GLU A O 1
ATOM 1458 N N . ILE A 1 180 ? 10.459 7.019 -17.111 1.00 86.94 180 ILE A N 1
ATOM 1459 C CA . ILE A 1 180 ? 9.802 6.546 -15.892 1.00 86.94 180 ILE A CA 1
ATOM 1460 C C . ILE A 1 180 ? 8.373 7.076 -15.889 1.00 86.94 180 ILE A C 1
ATOM 1462 O O . ILE A 1 180 ? 8.141 8.280 -15.778 1.00 86.94 180 ILE A O 1
ATOM 1466 N N . LEU A 1 181 ? 7.416 6.161 -15.982 1.00 84.25 181 LEU A N 1
ATOM 1467 C CA . LEU A 1 181 ? 5.988 6.452 -15.976 1.00 84.25 181 LEU A CA 1
ATOM 1468 C C . LEU A 1 181 ? 5.365 5.957 -14.672 1.00 84.25 181 LEU A C 1
ATOM 1470 O O . LEU A 1 181 ? 5.835 4.992 -14.072 1.00 84.25 181 LEU A O 1
ATOM 1474 N N . GLN A 1 182 ? 4.289 6.607 -14.226 1.00 84.44 182 GLN A N 1
ATOM 1475 C CA . GLN A 1 182 ? 3.568 6.211 -13.017 1.00 84.44 182 GLN A CA 1
ATOM 1476 C C . GLN A 1 182 ? 2.063 6.143 -13.276 1.00 84.44 182 GLN A C 1
ATOM 1478 O O . GLN A 1 182 ? 1.461 7.106 -13.744 1.00 84.44 182 GLN A O 1
ATOM 1483 N N . ALA A 1 183 ? 1.452 5.023 -12.901 1.00 79.94 183 ALA A N 1
ATOM 1484 C CA . ALA A 1 183 ? 0.019 4.784 -12.972 1.00 79.94 183 ALA A CA 1
ATOM 1485 C C . ALA A 1 183 ? -0.561 4.534 -11.574 1.00 79.94 183 ALA A C 1
ATOM 1487 O O . ALA A 1 183 ? 0.082 3.938 -10.709 1.00 79.94 183 ALA A O 1
ATOM 1488 N N . LEU A 1 184 ? -1.794 4.984 -11.353 1.00 76.56 184 LEU A N 1
ATOM 1489 C CA . LEU A 1 184 ? -2.569 4.690 -10.149 1.00 76.56 184 LEU A CA 1
ATOM 1490 C C . LEU A 1 184 ? -3.592 3.587 -10.457 1.00 76.56 184 LEU A C 1
ATOM 1492 O O . LEU A 1 184 ? -4.236 3.601 -11.505 1.00 76.56 184 LEU A O 1
ATOM 1496 N N . CYS A 1 185 ? -3.730 2.630 -9.543 1.00 74.25 185 CYS A N 1
ATOM 1497 C CA . CYS A 1 185 ? -4.630 1.485 -9.663 1.00 74.25 185 CYS A CA 1
ATOM 1498 C C . CYS A 1 185 ? -6.005 1.868 -9.107 1.00 74.25 185 CYS A C 1
ATOM 1500 O O . CYS A 1 185 ? -6.238 1.713 -7.910 1.00 74.25 185 CYS A O 1
ATOM 1502 N N . TYR A 1 186 ? -6.884 2.420 -9.947 1.00 64.25 186 TYR A N 1
ATOM 1503 C CA . TYR A 1 186 ? -8.191 2.922 -9.500 1.00 64.25 186 TYR A CA 1
ATOM 1504 C C . TYR A 1 186 ? -9.283 1.854 -9.449 1.00 64.25 186 TYR A C 1
ATOM 1506 O O . TYR A 1 186 ? -10.021 1.782 -8.472 1.00 64.25 186 TYR A O 1
ATOM 1514 N N . ASP A 1 187 ? -9.409 1.071 -10.520 1.00 56.50 187 ASP A N 1
ATOM 1515 C CA . ASP A 1 187 ? -10.521 0.128 -10.722 1.00 56.50 187 ASP A CA 1
ATOM 1516 C C . ASP A 1 187 ? -10.109 -1.329 -10.518 1.00 56.50 187 ASP A C 1
ATOM 1518 O O . ASP A 1 187 ? -10.947 -2.222 -10.430 1.00 56.50 187 ASP A O 1
ATOM 1522 N N . TRP A 1 188 ? -8.803 -1.580 -10.519 1.00 68.62 188 TRP A N 1
ATOM 1523 C CA . TRP A 1 188 ? -8.237 -2.915 -10.469 1.00 68.62 188 TRP A CA 1
ATOM 1524 C C . TRP A 1 188 ? -7.507 -3.112 -9.156 1.00 68.62 188 TRP A C 1
ATOM 1526 O O . TRP A 1 188 ? -6.826 -2.208 -8.659 1.00 68.62 188 TRP A O 1
ATOM 1536 N N . SER A 1 189 ? -7.605 -4.328 -8.619 1.00 73.50 189 SER A N 1
ATOM 1537 C CA . SER A 1 189 ? -6.731 -4.736 -7.528 1.00 73.50 189 SER A CA 1
ATOM 1538 C C . SER A 1 189 ? -5.272 -4.583 -7.970 1.00 73.50 189 SER A C 1
ATOM 1540 O O . SER A 1 189 ? -4.938 -4.679 -9.157 1.00 73.50 189 SER A O 1
ATOM 1542 N N . ILE A 1 190 ? -4.379 -4.340 -7.013 1.00 80.94 190 ILE A N 1
ATOM 1543 C CA . ILE A 1 190 ? -2.947 -4.255 -7.312 1.00 80.94 190 ILE A CA 1
ATOM 1544 C C . ILE A 1 190 ? -2.428 -5.567 -7.916 1.00 80.94 190 ILE A C 1
ATOM 1546 O O . ILE A 1 190 ? -1.625 -5.530 -8.837 1.00 80.94 190 ILE A O 1
ATOM 1550 N N . ILE A 1 191 ? -2.963 -6.712 -7.479 1.00 84.12 191 ILE A N 1
ATOM 1551 C CA . ILE A 1 191 ? -2.644 -8.035 -8.031 1.00 84.12 191 ILE A CA 1
ATOM 1552 C C . ILE A 1 191 ? -2.997 -8.110 -9.516 1.00 84.12 191 ILE A C 1
ATOM 1554 O O . ILE A 1 191 ? -2.150 -8.469 -10.330 1.00 84.12 191 ILE A O 1
ATOM 1558 N N . PHE A 1 192 ? -4.223 -7.721 -9.872 1.00 79.31 192 PHE A N 1
ATOM 1559 C CA . PHE A 1 192 ? -4.660 -7.705 -11.264 1.00 79.31 192 PHE A CA 1
ATOM 1560 C C . PHE A 1 192 ? -3.829 -6.719 -12.091 1.00 79.31 192 PHE A C 1
ATOM 1562 O O . PHE A 1 192 ? -3.391 -7.044 -13.187 1.00 79.31 192 PHE A O 1
ATOM 1569 N N . SER A 1 193 ? -3.557 -5.529 -11.551 1.00 83.56 193 SER A N 1
ATOM 1570 C CA . SER A 1 193 ? -2.765 -4.498 -12.234 1.00 83.56 193 SER A CA 1
ATOM 1571 C C . SER A 1 193 ? -1.332 -4.962 -12.513 1.00 83.56 193 SER A C 1
ATOM 1573 O O . SER A 1 193 ? -0.828 -4.744 -13.614 1.00 83.56 193 SER A O 1
ATOM 1575 N N . LEU A 1 194 ? -0.692 -5.622 -11.541 1.00 87.69 194 LEU A N 1
ATOM 1576 C CA . LEU A 1 194 ? 0.650 -6.186 -11.682 1.00 87.69 194 LEU A CA 1
ATOM 1577 C C . LEU A 1 194 ? 0.672 -7.318 -12.714 1.00 87.69 194 LEU A C 1
ATOM 1579 O O . LEU A 1 194 ? 1.496 -7.284 -13.624 1.00 87.69 194 LEU A O 1
ATOM 1583 N N . ASN A 1 195 ? -0.269 -8.262 -12.628 1.00 87.06 195 ASN A N 1
ATOM 1584 C CA . ASN A 1 195 ? -0.364 -9.370 -13.578 1.00 87.06 195 ASN A CA 1
ATOM 1585 C C . ASN A 1 195 ? -0.660 -8.887 -15.007 1.00 87.06 195 ASN A C 1
ATOM 1587 O O . ASN A 1 195 ? 0.003 -9.306 -15.953 1.00 87.06 195 ASN A O 1
ATOM 1591 N N . TYR A 1 196 ? -1.603 -7.957 -15.170 1.00 82.56 196 TYR A N 1
ATOM 1592 C CA . TYR A 1 196 ? -1.927 -7.386 -16.473 1.00 82.56 196 TYR A CA 1
ATOM 1593 C C . TYR A 1 196 ? -0.713 -6.680 -17.083 1.00 82.56 196 TYR A C 1
ATOM 1595 O O . TYR A 1 196 ? -0.353 -6.942 -18.226 1.00 82.56 196 TYR A O 1
ATOM 1603 N N . GLY A 1 197 ? -0.024 -5.820 -16.327 1.00 83.75 197 GLY A N 1
ATOM 1604 C CA . GLY A 1 197 ? 1.166 -5.153 -16.853 1.00 83.75 197 GLY A CA 1
ATOM 1605 C C . GLY A 1 197 ? 2.342 -6.102 -17.100 1.00 83.75 197 GLY A C 1
ATOM 1606 O O . GLY A 1 197 ? 3.124 -5.8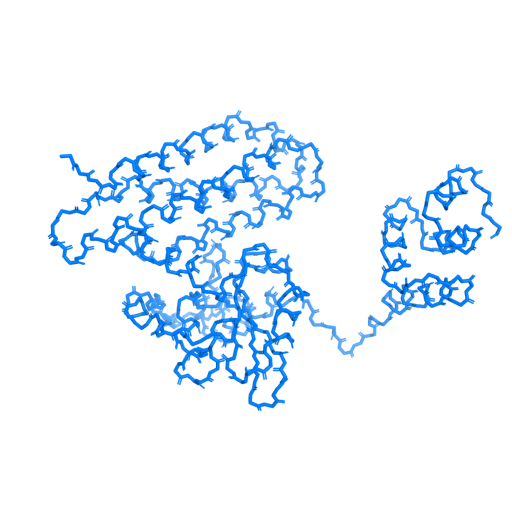41 -18.009 1.00 83.75 197 GLY A O 1
ATOM 1607 N N . HIS A 1 198 ? 2.443 -7.222 -16.378 1.00 86.69 198 HIS A N 1
ATOM 1608 C CA . HIS A 1 198 ? 3.381 -8.297 -16.709 1.00 86.69 198 HIS A CA 1
ATOM 1609 C C . HIS A 1 198 ? 3.074 -8.901 -18.089 1.00 86.69 198 HIS A C 1
ATOM 1611 O O . HIS A 1 198 ? 3.961 -8.967 -18.936 1.00 86.69 198 HIS A O 1
ATOM 1617 N N . GLN A 1 199 ? 1.808 -9.248 -18.358 1.00 82.81 199 GLN A N 1
ATOM 1618 C CA . GLN A 1 199 ? 1.367 -9.774 -19.661 1.00 82.81 199 GLN A CA 1
ATOM 1619 C C . GLN A 1 199 ? 1.602 -8.789 -20.816 1.00 82.81 199 GLN A C 1
ATOM 1621 O O . GLN A 1 199 ? 1.872 -9.208 -21.936 1.00 82.81 199 GLN A O 1
ATOM 1626 N N . GLN A 1 200 ? 1.530 -7.482 -20.546 1.00 81.19 200 GLN A N 1
ATOM 1627 C CA . GLN A 1 200 ? 1.835 -6.429 -21.523 1.00 81.19 200 GLN A CA 1
ATOM 1628 C C . GLN A 1 200 ? 3.341 -6.124 -21.657 1.00 81.19 200 GLN A C 1
ATOM 1630 O O . GLN A 1 200 ? 3.718 -5.225 -22.405 1.00 81.19 200 GLN A O 1
ATOM 1635 N N . GLY A 1 201 ? 4.215 -6.814 -20.917 1.00 81.69 201 GLY A N 1
ATOM 1636 C CA . GLY A 1 201 ? 5.662 -6.573 -20.944 1.00 81.69 201 GLY A CA 1
ATOM 1637 C C . GLY A 1 201 ? 6.124 -5.307 -20.209 1.00 81.69 201 GLY A C 1
ATOM 1638 O O . GLY A 1 201 ? 7.271 -4.894 -20.362 1.00 81.69 201 GLY A O 1
ATOM 1639 N N . LEU A 1 202 ? 5.256 -4.678 -19.411 1.00 84.44 202 LEU A N 1
ATOM 1640 C CA . LEU A 1 202 ? 5.529 -3.421 -18.704 1.00 84.44 202 LEU A CA 1
ATOM 1641 C C . LEU A 1 202 ? 6.112 -3.639 -17.303 1.00 84.44 202 LEU A C 1
ATOM 1643 O O . LEU A 1 202 ? 6.938 -2.846 -16.855 1.00 84.44 202 LEU A O 1
ATOM 1647 N N . TYR A 1 203 ? 5.674 -4.686 -16.595 1.00 91.31 203 TYR A N 1
ATOM 1648 C CA . TYR A 1 203 ? 6.053 -4.966 -15.202 1.00 91.31 203 TYR A CA 1
ATOM 1649 C C . TYR A 1 203 ? 6.775 -6.315 -15.109 1.00 91.31 203 TYR A C 1
ATOM 1651 O O . TYR A 1 203 ? 6.204 -7.333 -14.722 1.00 91.31 203 TYR A O 1
ATOM 1659 N N . LEU A 1 204 ? 8.041 -6.330 -15.524 1.00 89.50 204 LEU A N 1
ATOM 1660 C CA . LEU A 1 204 ? 8.837 -7.553 -15.661 1.00 89.50 204 LEU A CA 1
ATOM 1661 C C . LEU A 1 204 ? 9.893 -7.704 -14.566 1.00 89.50 204 LEU A C 1
ATOM 1663 O O . LEU A 1 204 ? 10.186 -8.815 -14.133 1.00 89.50 204 LEU A O 1
ATOM 1667 N N . TYR A 1 205 ? 10.487 -6.591 -14.128 1.00 94.69 205 TYR A N 1
ATOM 1668 C CA . TYR A 1 205 ? 11.659 -6.617 -13.256 1.00 94.69 205 TYR A CA 1
ATOM 1669 C C . TYR A 1 205 ? 11.416 -5.797 -11.980 1.00 94.69 205 TYR A C 1
ATOM 1671 O O . TYR A 1 205 ? 11.678 -4.590 -11.963 1.00 94.69 205 TYR A O 1
ATOM 1679 N N . PRO A 1 206 ? 10.926 -6.395 -10.881 1.00 94.62 206 PRO A N 1
ATOM 1680 C CA . PRO A 1 206 ? 10.712 -5.654 -9.639 1.00 94.62 206 PRO A CA 1
ATOM 1681 C C . PRO A 1 206 ? 12.034 -5.064 -9.121 1.00 94.62 206 PRO A C 1
ATOM 1683 O O . PRO A 1 206 ? 12.994 -5.794 -8.859 1.00 94.62 206 PRO A O 1
ATOM 1686 N N . ARG A 1 207 ? 12.119 -3.728 -9.014 1.00 93.56 207 ARG A N 1
ATOM 1687 C CA . ARG A 1 207 ? 13.372 -2.968 -8.765 1.00 93.56 207 ARG A CA 1
ATOM 1688 C C . ARG A 1 207 ? 14.541 -3.418 -9.658 1.00 93.56 207 ARG A C 1
ATOM 1690 O O . ARG A 1 207 ? 15.674 -3.534 -9.196 1.00 93.56 207 ARG A O 1
ATOM 1697 N N . GLY A 1 208 ? 14.258 -3.738 -10.921 1.00 92.38 208 GLY A N 1
ATOM 1698 C CA . GLY A 1 208 ? 15.253 -4.179 -11.902 1.00 92.38 208 GLY A CA 1
ATOM 1699 C C . GLY A 1 208 ? 15.780 -5.602 -11.709 1.00 92.38 208 GLY A C 1
ATOM 1700 O O . GLY A 1 208 ? 16.639 -6.039 -12.477 1.00 92.38 208 GLY A O 1
ATOM 1701 N N . LYS A 1 209 ? 15.271 -6.353 -10.725 1.00 92.19 209 LYS A N 1
ATOM 1702 C CA . LYS A 1 209 ? 15.682 -7.738 -10.468 1.00 92.19 209 LYS A CA 1
ATOM 1703 C C . LYS A 1 209 ? 14.890 -8.711 -11.331 1.00 92.19 209 LYS A C 1
ATOM 1705 O O . LYS A 1 209 ? 13.717 -8.489 -11.608 1.00 92.19 209 LYS A O 1
ATOM 1710 N N . ASN A 1 210 ? 15.516 -9.819 -11.717 1.00 89.94 210 ASN A N 1
ATOM 1711 C CA . ASN A 1 210 ? 14.791 -10.930 -12.326 1.00 89.94 210 ASN A CA 1
ATOM 1712 C C . ASN A 1 210 ? 13.976 -11.636 -11.232 1.00 89.94 210 ASN A C 1
ATOM 1714 O O . ASN A 1 210 ? 14.546 -12.126 -10.257 1.00 89.94 210 ASN A O 1
ATOM 1718 N N . CYS A 1 211 ? 12.657 -11.660 -11.388 1.00 83.56 211 CYS A N 1
ATOM 1719 C CA . CYS A 1 211 ? 11.726 -12.349 -10.503 1.00 83.56 211 CYS A CA 1
ATOM 1720 C C . CYS A 1 211 ? 10.785 -13.188 -11.368 1.00 83.56 211 CYS A C 1
ATOM 172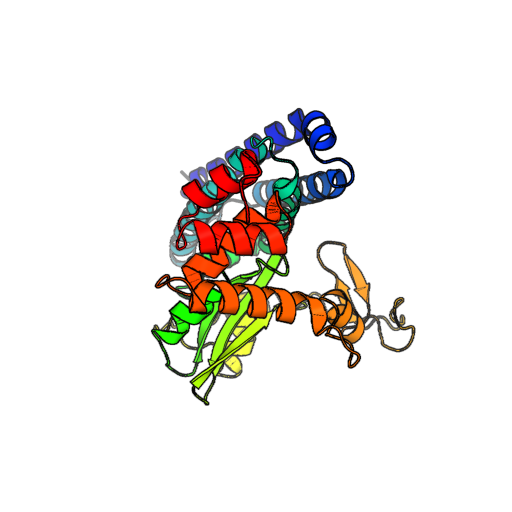2 O O . CYS A 1 211 ? 10.305 -12.698 -12.385 1.00 83.56 211 CYS A O 1
ATOM 1724 N N . ALA A 1 212 ? 10.547 -14.441 -10.983 1.00 77.75 212 ALA A N 1
ATOM 1725 C CA . ALA A 1 212 ? 9.649 -15.339 -11.714 1.00 77.75 212 ALA A CA 1
ATOM 1726 C C . ALA A 1 212 ? 8.174 -15.173 -11.309 1.00 77.75 212 ALA A C 1
ATOM 1728 O O . ALA A 1 212 ? 7.305 -15.823 -11.878 1.00 77.75 212 ALA A O 1
ATOM 1729 N N . ASP A 1 213 ? 7.899 -14.358 -10.291 1.00 82.44 213 ASP A N 1
ATOM 1730 C CA . ASP A 1 213 ? 6.577 -14.248 -9.693 1.00 82.44 213 ASP A CA 1
ATOM 1731 C C . ASP A 1 213 ? 5.709 -13.232 -10.454 1.00 82.44 213 ASP A C 1
ATOM 1733 O O . ASP A 1 213 ? 5.997 -12.039 -10.433 1.00 82.44 213 ASP A O 1
ATOM 1737 N N . ASP A 1 214 ? 4.654 -13.696 -11.129 1.00 81.19 214 ASP A N 1
ATOM 1738 C CA . ASP A 1 214 ? 3.842 -12.900 -12.071 1.00 81.19 214 ASP A CA 1
ATOM 1739 C C . ASP A 1 214 ? 2.389 -12.663 -11.610 1.00 81.19 214 ASP A C 1
ATOM 1741 O O . ASP A 1 214 ? 1.571 -12.088 -12.332 1.00 81.19 214 ASP A O 1
ATOM 1745 N N . PHE A 1 215 ? 2.051 -13.125 -10.404 1.00 83.62 215 PHE A N 1
ATOM 1746 C CA . PHE A 1 215 ? 0.715 -13.060 -9.796 1.00 83.62 215 PHE A CA 1
ATOM 1747 C C . PHE A 1 215 ? -0.422 -13.760 -10.562 1.00 83.62 215 PHE A C 1
ATOM 1749 O O . PHE A 1 215 ? -1.587 -13.602 -10.185 1.00 83.62 215 PHE A O 1
ATOM 1756 N N . SER A 1 216 ? -0.124 -14.571 -11.579 1.00 84.56 216 SER A N 1
ATOM 1757 C CA . SER A 1 216 ? -1.130 -15.225 -12.432 1.00 84.56 216 SER A CA 1
ATOM 1758 C C . SER A 1 216 ? -2.095 -16.136 -11.657 1.00 84.56 216 SER A C 1
ATOM 1760 O O . SER A 1 216 ? -3.314 -16.053 -11.824 1.00 84.56 216 SER A O 1
ATOM 1762 N N . ASP A 1 217 ? -1.575 -16.934 -10.726 1.00 81.69 217 ASP A N 1
ATOM 1763 C CA . ASP A 1 217 ? -2.319 -17.848 -9.847 1.00 81.69 217 ASP A CA 1
ATOM 1764 C C . ASP A 1 217 ? -3.240 -17.139 -8.838 1.00 81.69 217 ASP A C 1
ATOM 1766 O O . ASP A 1 217 ? -4.194 -17.740 -8.333 1.00 81.69 217 ASP A O 1
ATOM 1770 N N . LEU A 1 218 ? -2.952 -15.873 -8.518 1.00 76.75 218 LEU A N 1
ATOM 1771 C CA . LEU A 1 218 ? -3.804 -15.027 -7.681 1.00 76.75 218 LEU A CA 1
ATOM 1772 C C . LEU A 1 218 ? -4.814 -14.235 -8.518 1.00 76.75 218 LEU A C 1
ATOM 1774 O O . LEU A 1 218 ? -5.924 -13.985 -8.053 1.00 76.75 218 LEU A O 1
ATOM 1778 N N . CYS A 1 219 ? -4.462 -13.878 -9.754 1.00 72.19 219 CYS A N 1
ATOM 1779 C CA . CYS A 1 219 ? -5.297 -13.082 -10.650 1.00 72.19 219 CYS A CA 1
ATOM 1780 C C . CYS A 1 219 ? -6.625 -13.785 -10.986 1.00 72.19 219 CYS A C 1
ATOM 1782 O O . CYS A 1 219 ? -7.688 -13.182 -10.846 1.00 72.19 219 CYS A O 1
ATOM 1784 N N . GLY A 1 220 ? -6.599 -15.087 -11.303 1.00 62.41 220 GLY A N 1
ATOM 1785 C CA . GLY A 1 220 ? -7.805 -15.865 -11.640 1.00 62.41 220 GLY A CA 1
ATOM 1786 C C . GLY A 1 220 ? -8.842 -16.003 -10.513 1.00 62.41 220 GLY A C 1
ATOM 1787 O O . GLY A 1 220 ? -9.978 -16.385 -10.772 1.00 62.41 220 GLY A O 1
ATOM 1788 N N . LYS A 1 221 ? -8.473 -15.676 -9.266 1.00 57.97 221 LYS A N 1
ATOM 1789 C CA . LYS A 1 221 ? -9.346 -15.721 -8.076 1.00 57.97 221 LYS A CA 1
ATOM 1790 C C . LYS A 1 221 ? -9.734 -14.336 -7.550 1.00 57.97 221 LYS A C 1
ATOM 1792 O O . LYS A 1 221 ? -10.562 -14.227 -6.653 1.00 57.97 221 LYS A O 1
ATOM 1797 N N . ILE A 1 222 ? -9.110 -13.286 -8.084 1.00 57.50 222 ILE A N 1
ATOM 1798 C CA . ILE A 1 222 ? -9.299 -11.874 -7.709 1.00 57.50 222 ILE A CA 1
ATOM 1799 C C . ILE A 1 222 ? -9.701 -11.093 -8.970 1.00 57.50 222 ILE A C 1
ATOM 1801 O O . ILE A 1 222 ? -9.369 -9.918 -9.144 1.00 57.50 222 ILE A O 1
ATOM 1805 N N . VAL A 1 223 ? -10.410 -11.771 -9.881 1.00 52.12 223 VAL A N 1
ATOM 1806 C CA . VAL A 1 223 ? -11.089 -11.132 -11.008 1.00 52.1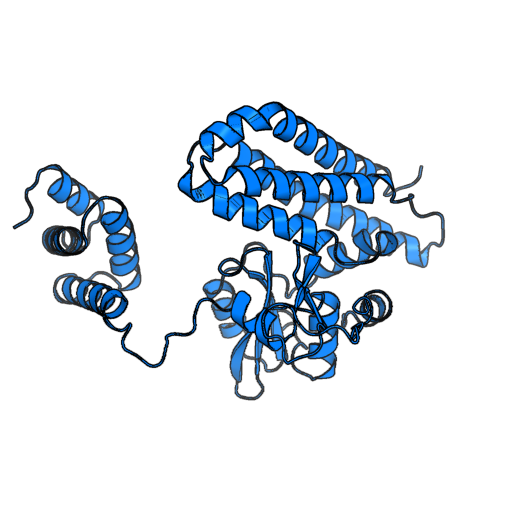2 223 VAL A CA 1
ATOM 1807 C C . VAL A 1 223 ? -11.959 -10.025 -10.412 1.00 52.12 223 VAL A C 1
ATOM 1809 O O . VAL A 1 223 ? -12.591 -10.266 -9.376 1.00 52.12 223 VAL A O 1
ATOM 1812 N N . PRO A 1 224 ? -11.977 -8.810 -10.992 1.00 50.31 224 PRO A N 1
ATOM 1813 C CA . PRO A 1 224 ? -12.915 -7.788 -10.559 1.00 50.31 224 PRO A CA 1
ATOM 1814 C C . PRO A 1 224 ? -14.290 -8.441 -10.449 1.00 50.31 224 PRO A C 1
ATOM 1816 O O . PRO A 1 224 ? -14.701 -9.109 -11.402 1.00 50.31 224 PRO A O 1
ATOM 1819 N N . SER A 1 225 ? -14.966 -8.291 -9.299 1.00 45.88 225 SER A N 1
ATOM 1820 C CA . SER A 1 225 ? -16.400 -8.590 -9.222 1.00 45.88 225 SER A CA 1
ATOM 1821 C C . SER A 1 225 ? -16.982 -7.963 -10.471 1.00 45.88 225 SER A C 1
ATOM 1823 O O . SER A 1 225 ? -16.683 -6.786 -10.705 1.00 45.88 225 SER A O 1
ATOM 1825 N N . SER A 1 226 ? -17.576 -8.803 -11.327 1.00 41.25 226 SER A N 1
ATOM 1826 C CA . SER A 1 226 ? -17.853 -8.520 -12.736 1.00 41.25 226 SER A CA 1
ATOM 1827 C C . SER A 1 226 ? -18.142 -7.043 -12.918 1.00 41.25 226 SER A C 1
ATOM 1829 O O . SER A 1 226 ? -18.914 -6.498 -12.128 1.00 41.25 226 SER A O 1
ATOM 1831 N N . GLN A 1 227 ? -17.551 -6.413 -13.939 1.00 45.69 227 GLN A N 1
ATOM 1832 C CA . GLN A 1 227 ? -18.098 -5.175 -14.479 1.00 45.69 227 GLN A CA 1
ATOM 1833 C C . GLN A 1 227 ? -19.561 -5.473 -14.814 1.00 45.69 227 GLN A C 1
ATOM 1835 O O . GLN A 1 227 ? -19.882 -5.891 -15.920 1.00 45.69 227 GLN A O 1
ATOM 1840 N N . THR A 1 228 ? -20.454 -5.359 -13.836 1.00 40.38 228 THR A N 1
ATOM 1841 C CA . THR A 1 228 ? -21.871 -5.325 -14.073 1.00 40.38 228 THR A CA 1
ATOM 1842 C C . THR A 1 228 ? -21.999 -3.970 -14.719 1.00 40.38 228 THR A C 1
ATOM 1844 O O . THR A 1 228 ? -22.044 -2.950 -14.034 1.00 40.38 228 THR A O 1
ATOM 1847 N N . SER A 1 229 ? -21.946 -3.938 -16.049 1.00 43.78 229 SER A N 1
ATOM 1848 C CA . SER A 1 229 ? -22.728 -2.951 -16.760 1.00 43.78 229 SER A CA 1
ATOM 1849 C C . SER A 1 229 ? -24.138 -3.147 -16.224 1.00 43.78 229 SER A C 1
ATOM 1851 O O . SER A 1 229 ? -24.849 -4.048 -16.668 1.00 43.78 229 SER A O 1
ATOM 1853 N N . SER A 1 230 ? -24.517 -2.404 -15.185 1.00 48.88 230 SER A N 1
ATOM 1854 C CA . SER A 1 230 ? -25.935 -2.253 -14.967 1.00 48.88 230 SER A CA 1
ATOM 1855 C C . SER A 1 230 ? -26.434 -1.488 -16.189 1.00 48.88 230 SER A C 1
ATOM 1857 O O . SER A 1 230 ? -25.745 -0.615 -16.730 1.00 48.88 230 SER A O 1
ATOM 1859 N N . GLU A 1 231 ? -27.620 -1.839 -16.672 1.00 55.84 231 GLU A N 1
ATOM 1860 C CA . GLU A 1 231 ? -28.319 -1.023 -17.672 1.00 55.84 231 GLU A CA 1
ATOM 1861 C C . GLU A 1 231 ? -28.599 0.395 -17.126 1.00 55.84 231 GLU A C 1
ATOM 1863 O O . GLU A 1 231 ? -28.995 1.302 -17.859 1.00 55.84 231 GLU A O 1
ATOM 1868 N N . GLU A 1 232 ? -28.349 0.611 -15.831 1.00 59.56 232 GLU A N 1
ATOM 1869 C CA . GLU A 1 232 ? -28.472 1.880 -15.144 1.00 59.56 232 GLU A CA 1
ATOM 1870 C C . GLU A 1 232 ? -27.354 2.849 -15.550 1.00 59.56 232 GLU A C 1
ATOM 1872 O O . GLU A 1 232 ? -26.146 2.570 -15.557 1.00 59.56 232 GLU A O 1
ATOM 1877 N N . LYS A 1 233 ? -27.783 4.064 -15.872 1.00 74.31 233 LYS A N 1
ATOM 1878 C CA . LYS A 1 233 ? -26.897 5.157 -16.252 1.00 74.31 233 LYS A CA 1
ATOM 1879 C C . LYS A 1 233 ? -26.152 5.679 -15.023 1.00 74.31 233 LYS A C 1
ATOM 1881 O O . LYS A 1 233 ? -26.699 5.774 -13.929 1.00 74.31 233 LYS A O 1
ATOM 1886 N N . CYS A 1 234 ? -24.895 6.064 -15.219 1.00 69.62 234 CYS A N 1
ATOM 1887 C CA . CYS A 1 234 ? -24.072 6.742 -14.225 1.00 69.62 234 CYS A CA 1
ATOM 1888 C C . CYS A 1 234 ? -24.812 7.961 -13.673 1.00 69.62 234 CYS A C 1
ATOM 1890 O O . CYS A 1 234 ? -25.074 8.907 -14.411 1.00 69.62 234 CYS A O 1
ATOM 1892 N N . LEU A 1 235 ? -25.063 7.980 -12.365 1.00 64.62 235 LEU A N 1
ATOM 1893 C CA . LEU A 1 235 ? -25.781 9.076 -11.707 1.00 64.62 235 LEU A CA 1
ATOM 1894 C C . LEU A 1 235 ? -25.043 10.423 -11.780 1.00 64.62 235 LEU A C 1
ATOM 1896 O O . LEU A 1 235 ? -25.661 11.467 -11.611 1.00 64.62 235 LEU A O 1
ATOM 1900 N N . ARG A 1 236 ? -23.729 10.419 -12.049 1.00 68.75 236 ARG A N 1
ATOM 1901 C CA . ARG A 1 236 ? -22.926 11.647 -12.160 1.00 68.75 236 ARG A CA 1
ATOM 1902 C C . ARG A 1 236 ? -23.018 12.314 -13.530 1.00 68.75 236 ARG A C 1
ATOM 1904 O O . ARG A 1 236 ? -23.055 13.535 -13.583 1.00 68.75 236 ARG A O 1
ATOM 1911 N N . CYS A 1 237 ? -23.023 11.548 -14.624 1.00 72.50 237 CYS A N 1
ATOM 1912 C CA . CYS A 1 237 ? -23.070 12.126 -15.976 1.00 72.50 237 CYS A CA 1
ATOM 1913 C C . CYS A 1 237 ? -24.365 11.855 -16.741 1.00 72.50 237 CYS A C 1
ATOM 1915 O O . CYS A 1 237 ? -24.576 12.466 -17.780 1.00 72.50 237 CYS A O 1
ATOM 1917 N N . GLY A 1 238 ? -25.192 10.904 -16.306 1.00 74.56 238 GLY A N 1
ATOM 1918 C CA . GLY A 1 238 ? -26.427 10.508 -16.989 1.00 74.56 238 GLY A CA 1
ATOM 1919 C C . GLY A 1 238 ? -26.242 9.934 -18.401 1.00 74.56 238 GLY A C 1
ATOM 1920 O O . GLY A 1 238 ? -27.235 9.631 -19.056 1.00 74.56 238 GLY A O 1
ATOM 1921 N N . ALA A 1 239 ? -25.004 9.788 -18.885 1.00 75.94 239 ALA A N 1
ATOM 1922 C CA . ALA A 1 239 ? -24.702 9.448 -20.276 1.00 75.94 239 ALA A CA 1
ATOM 1923 C C . ALA A 1 239 ? -24.110 8.041 -20.437 1.00 75.94 239 ALA A C 1
ATOM 1925 O O . ALA A 1 239 ? -24.516 7.291 -21.318 1.00 75.94 239 ALA A O 1
ATOM 1926 N N . ASN A 1 240 ? -23.173 7.670 -19.565 1.00 76.12 240 ASN A N 1
ATOM 1927 C CA . ASN A 1 240 ? -22.461 6.394 -19.637 1.00 76.12 240 ASN A CA 1
ATOM 1928 C C . ASN A 1 240 ? -23.081 5.364 -18.689 1.00 76.12 240 ASN A C 1
ATOM 1930 O O . ASN A 1 240 ? -23.599 5.740 -17.639 1.00 76.12 240 ASN A O 1
ATOM 1934 N N . SER A 1 241 ? -22.952 4.073 -18.998 1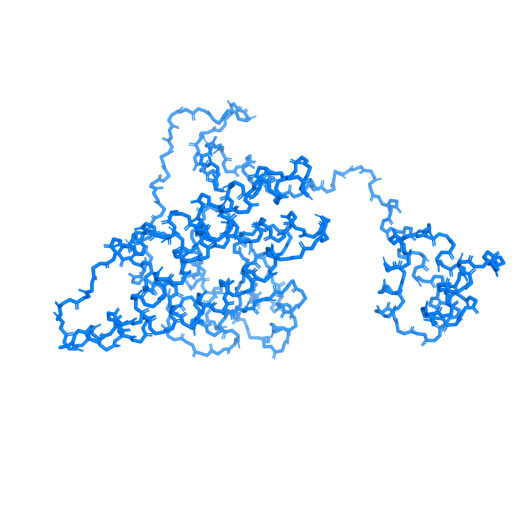.00 72.88 241 SER A N 1
ATOM 1935 C CA . SER A 1 241 ? -23.313 2.985 -18.079 1.00 72.88 241 SER A CA 1
ATOM 1936 C C . SER A 1 241 ? -22.538 3.094 -16.764 1.00 72.88 241 SER A C 1
ATOM 1938 O O . SER A 1 241 ? -21.332 3.375 -16.766 1.00 72.88 241 SER A O 1
ATOM 1940 N N . SER A 1 242 ? -23.215 2.852 -15.646 1.00 65.06 242 SER A N 1
ATOM 1941 C CA . SER A 1 242 ? -22.582 2.736 -14.337 1.00 65.06 242 SER A CA 1
ATOM 1942 C C . SER A 1 242 ? -21.776 1.434 -14.279 1.00 65.06 242 SER A C 1
ATOM 1944 O O . SER A 1 242 ? -22.327 0.361 -14.065 1.00 65.06 242 SER A O 1
ATOM 1946 N N . ASN A 1 243 ? -20.470 1.519 -14.541 1.00 64.31 243 ASN A N 1
ATOM 1947 C CA . ASN A 1 243 ? -19.588 0.357 -14.712 1.00 64.31 243 ASN A CA 1
ATOM 1948 C C . ASN A 1 243 ? -18.372 0.346 -13.776 1.00 64.31 243 ASN A C 1
ATOM 1950 O O . ASN A 1 243 ? -17.526 -0.542 -13.871 1.00 64.31 243 ASN A O 1
ATOM 1954 N N . THR A 1 244 ? -18.281 1.321 -12.876 1.00 58.97 244 THR A N 1
ATOM 1955 C CA . THR A 1 244 ? -17.199 1.454 -11.909 1.00 58.97 244 THR A CA 1
ATOM 1956 C C . THR A 1 244 ? -17.775 1.658 -10.516 1.00 58.97 244 THR A C 1
ATOM 1958 O O . THR A 1 244 ? -18.558 2.577 -10.286 1.00 58.97 244 THR A O 1
ATOM 1961 N N . ARG A 1 245 ? -17.334 0.841 -9.559 1.00 61.12 245 ARG A N 1
ATOM 1962 C CA . ARG A 1 245 ? -17.614 1.047 -8.139 1.00 61.12 245 ARG A CA 1
ATOM 1963 C C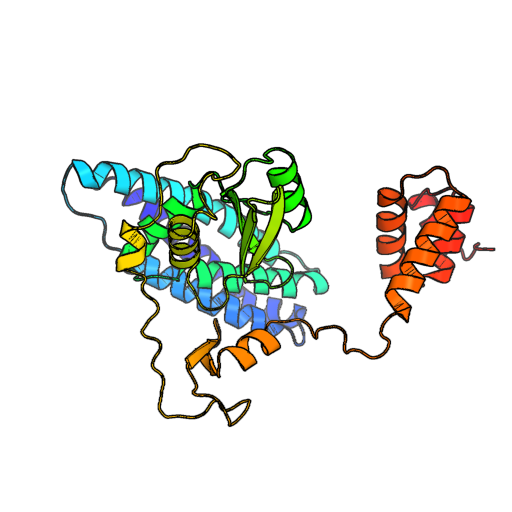 . ARG A 1 245 ? -16.464 1.820 -7.502 1.00 61.12 245 ARG A C 1
ATOM 1965 O O . ARG A 1 245 ? -15.314 1.400 -7.561 1.00 61.12 245 ARG A O 1
ATOM 1972 N N . MET A 1 246 ? -16.785 2.966 -6.922 1.00 56.72 246 MET A N 1
ATOM 1973 C CA . MET A 1 246 ? -15.873 3.786 -6.147 1.00 56.72 246 MET A CA 1
ATOM 1974 C C . MET A 1 246 ? -15.565 3.090 -4.834 1.00 56.72 246 MET A C 1
ATOM 1976 O O . MET A 1 246 ? -16.464 2.802 -4.048 1.00 56.72 246 MET A O 1
ATOM 1980 N N . GLU A 1 247 ? -14.292 2.891 -4.556 1.00 48.44 247 GLU A N 1
ATOM 1981 C CA . GLU A 1 247 ? -13.840 2.360 -3.280 1.00 48.44 247 GLU A CA 1
ATOM 1982 C C . GLU A 1 247 ? -13.194 3.484 -2.454 1.00 48.44 247 GLU A C 1
ATOM 1984 O O . GLU A 1 247 ? -12.545 4.361 -3.031 1.00 48.44 247 GLU A O 1
ATOM 1989 N N . PRO A 1 248 ? -13.385 3.533 -1.120 1.00 40.94 248 PRO A N 1
ATOM 1990 C CA . PRO A 1 248 ? -13.994 2.518 -0.247 1.00 40.94 248 PRO A CA 1
ATOM 1991 C C . PRO A 1 248 ? -15.507 2.681 0.007 1.00 40.94 248 PRO A C 1
ATOM 1993 O O . PRO A 1 248 ? -16.065 1.955 0.838 1.00 40.94 248 PRO A O 1
ATOM 1996 N N . CYS A 1 249 ? -16.144 3.689 -0.602 1.00 46.66 249 CYS A N 1
ATOM 1997 C CA . CYS A 1 249 ? -17.517 4.111 -0.298 1.00 46.66 249 CYS A CA 1
ATOM 1998 C C . CYS A 1 249 ? -18.601 3.272 -0.993 1.00 46.66 249 CYS A C 1
ATOM 2000 O O . CYS A 1 249 ? -19.767 3.352 -0.625 1.00 46.66 249 CYS A O 1
ATOM 2002 N N . GLY A 1 250 ? -18.232 2.458 -1.980 1.00 47.28 250 GLY A N 1
ATOM 2003 C CA . GLY A 1 250 ? -19.111 1.524 -2.670 1.00 47.28 250 GLY A CA 1
ATOM 2004 C C . GLY A 1 250 ? -20.093 2.152 -3.664 1.00 47.28 250 GLY A C 1
ATOM 2005 O O . GLY A 1 250 ? -20.899 1.403 -4.215 1.00 47.28 250 GLY A O 1
ATOM 2006 N N . HIS A 1 251 ? -20.047 3.470 -3.892 1.00 54.84 251 HIS A N 1
ATOM 2007 C CA . HIS A 1 251 ? -20.907 4.173 -4.853 1.00 54.84 251 HIS A CA 1
ATOM 2008 C C . HIS A 1 251 ? -20.556 3.802 -6.293 1.00 54.84 251 HIS A C 1
ATOM 2010 O O . HIS A 1 251 ? -19.382 3.683 -6.622 1.00 54.84 251 HIS A O 1
ATOM 2016 N N . SER A 1 252 ? -21.544 3.688 -7.176 1.00 60.00 252 SER A N 1
ATOM 2017 C CA . SER A 1 252 ? -21.303 3.345 -8.581 1.00 60.00 252 SER A CA 1
ATOM 2018 C C . SER A 1 252 ? -21.340 4.587 -9.482 1.00 60.00 252 SER A C 1
ATOM 2020 O O . SER A 1 252 ? -22.195 5.459 -9.332 1.00 60.00 252 SER A O 1
ATOM 2022 N N . CYS A 1 253 ? -20.401 4.691 -10.420 1.00 69.38 253 CYS A N 1
ATOM 2023 C CA . CYS A 1 253 ? -20.374 5.709 -11.468 1.00 69.38 253 CYS A CA 1
ATOM 2024 C C . CYS A 1 253 ? -19.736 5.139 -12.745 1.00 69.38 253 CYS A C 1
ATOM 2026 O O . CYS A 1 253 ? -19.291 3.994 -12.775 1.00 69.38 253 CYS A O 1
ATOM 2028 N N . CYS A 1 254 ? -19.708 5.901 -13.838 1.00 76.44 254 CYS A N 1
ATOM 2029 C CA . CYS A 1 254 ? -18.966 5.471 -15.019 1.00 76.44 254 CYS A CA 1
ATOM 2030 C C . CYS A 1 254 ? -17.464 5.705 -14.843 1.00 76.44 254 CYS A C 1
ATOM 2032 O O . CYS A 1 254 ? -17.037 6.638 -14.162 1.00 76.44 254 CYS A O 1
ATOM 2034 N N . ARG A 1 255 ? -16.659 4.915 -15.551 1.00 67.00 255 ARG A N 1
ATOM 2035 C CA . ARG A 1 255 ? -15.191 4.994 -15.547 1.00 67.00 255 ARG A CA 1
ATOM 2036 C C . ARG A 1 255 ? -14.628 6.392 -15.828 1.00 67.00 255 ARG A C 1
ATOM 2038 O O . ARG A 1 255 ? -13.651 6.787 -15.199 1.00 67.00 255 ARG A O 1
ATOM 2045 N N . ALA A 1 256 ? -15.223 7.141 -16.758 1.00 68.62 256 ALA A N 1
ATOM 2046 C CA . ALA A 1 256 ? -14.792 8.508 -17.070 1.00 68.62 256 ALA A CA 1
ATOM 2047 C C . ALA A 1 256 ? -15.010 9.440 -15.869 1.00 68.62 256 ALA A C 1
ATOM 2049 O O . ALA A 1 256 ? -14.083 10.096 -15.403 1.00 68.62 256 ALA A O 1
ATOM 2050 N N . CYS A 1 257 ? -16.211 9.391 -15.292 1.00 67.31 257 CYS A N 1
ATOM 2051 C CA . CYS A 1 257 ? -16.536 10.127 -14.082 1.00 67.31 257 CYS A CA 1
ATOM 2052 C C . CYS A 1 257 ? -15.670 9.711 -12.895 1.00 67.31 257 CYS A C 1
ATOM 2054 O O . CYS A 1 257 ? -15.276 10.572 -12.121 1.00 67.31 257 CYS A O 1
ATOM 2056 N N . TYR A 1 258 ? -15.370 8.425 -12.730 1.00 71.25 258 TYR A N 1
ATOM 2057 C CA . TYR A 1 258 ? -14.514 7.973 -11.642 1.00 71.25 258 TYR A CA 1
ATOM 2058 C C . TYR A 1 258 ? -13.106 8.552 -11.758 1.00 71.25 258 TYR A C 1
ATOM 2060 O O . TYR A 1 258 ? -12.582 9.093 -10.787 1.00 71.25 258 TYR A O 1
ATOM 2068 N N . LYS A 1 259 ? -12.521 8.512 -12.961 1.00 65.44 259 LYS A N 1
ATOM 2069 C CA . LYS A 1 259 ? -11.210 9.114 -13.226 1.00 65.44 259 LYS A CA 1
ATOM 2070 C C . LYS A 1 259 ? -11.191 10.602 -12.901 1.00 65.44 259 LYS A C 1
ATOM 2072 O O . LYS A 1 259 ? -10.287 11.026 -12.195 1.00 65.44 259 LYS A O 1
ATOM 2077 N N . GLU A 1 260 ? -12.203 11.354 -13.322 1.00 67.81 260 GLU A N 1
ATOM 2078 C CA . GLU A 1 260 ? -12.335 12.780 -13.000 1.00 67.81 260 GLU A CA 1
ATOM 2079 C C . GLU A 1 260 ? -12.506 13.061 -11.502 1.00 67.81 260 GLU A C 1
ATOM 2081 O O . GLU A 1 260 ? -11.980 14.051 -11.014 1.00 67.81 260 GLU A O 1
ATOM 2086 N N . ILE A 1 261 ? -13.250 12.228 -10.760 1.00 65.50 261 ILE A N 1
ATOM 2087 C CA . ILE A 1 261 ? -13.404 12.403 -9.302 1.00 65.50 261 ILE A CA 1
ATOM 2088 C C . ILE A 1 261 ? -12.066 12.194 -8.599 1.00 65.50 261 ILE A C 1
ATOM 2090 O O . ILE A 1 261 ? -11.753 12.852 -7.608 1.00 65.50 261 ILE A O 1
ATOM 2094 N N . LEU A 1 262 ? -11.301 11.219 -9.079 1.00 55.34 262 LEU A N 1
ATOM 2095 C CA . LEU A 1 262 ? -10.029 10.872 -8.482 1.00 55.34 262 LEU A CA 1
ATOM 2096 C C . LEU A 1 262 ? -8.952 11.864 -8.902 1.00 55.34 262 LEU A C 1
ATOM 2098 O O . LEU A 1 262 ? -8.025 12.100 -8.126 1.00 55.34 262 LEU A O 1
ATOM 2102 N N . GLU A 1 263 ? -9.005 12.370 -10.134 1.00 51.84 263 GLU A N 1
ATOM 2103 C CA . GLU A 1 263 ? -8.100 13.402 -10.611 1.00 51.84 263 GLU A CA 1
ATOM 2104 C C . GLU A 1 263 ? -8.269 14.653 -9.747 1.00 51.84 263 GLU A C 1
ATOM 2106 O O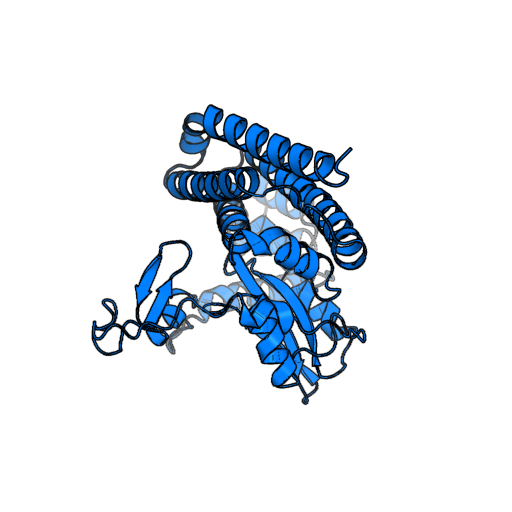 . GLU A 1 263 ? -9.371 15.189 -9.663 1.00 51.84 263 GLU A O 1
ATOM 2111 N N . PRO A 1 264 ? -7.205 15.142 -9.064 1.00 44.66 264 PRO A N 1
ATOM 2112 C CA . PRO A 1 264 ? -7.256 16.528 -8.625 1.00 44.66 264 PRO A CA 1
ATOM 2113 C C . PRO A 1 264 ? -7.542 17.341 -9.887 1.00 44.66 264 PRO A C 1
ATOM 2115 O O . PRO A 1 264 ? -7.013 16.948 -10.935 1.00 44.66 264 PRO A O 1
ATOM 2118 N N . PRO A 1 265 ? -8.378 18.395 -9.813 1.00 32.94 265 PRO A N 1
ATOM 2119 C CA . PRO A 1 265 ? -8.813 19.118 -10.997 1.00 32.94 265 PRO A CA 1
ATOM 2120 C C . PRO A 1 265 ? -7.593 19.340 -11.878 1.00 32.94 265 PRO A C 1
ATOM 2122 O O . PRO A 1 265 ? -6.598 19.922 -11.427 1.00 32.94 265 PRO A O 1
ATOM 2125 N N . LEU A 1 266 ? -7.628 18.768 -13.089 1.00 33.97 266 LEU A N 1
ATOM 2126 C CA . LEU A 1 266 ? -6.643 19.114 -14.099 1.00 33.97 266 LEU A CA 1
ATOM 2127 C C . LEU A 1 266 ? -6.625 20.640 -14.142 1.00 33.97 266 LEU A C 1
ATOM 2129 O O . LEU A 1 266 ? -7.693 21.246 -13.990 1.00 33.97 266 LEU A O 1
ATOM 2133 N N . PRO A 1 267 ? -5.450 21.272 -14.287 1.00 32.53 267 PRO A N 1
ATOM 2134 C CA . PRO A 1 267 ? -5.434 22.698 -14.515 1.00 32.53 267 PRO A CA 1
ATOM 2135 C C . PRO A 1 267 ? -6.329 22.917 -15.729 1.00 32.53 267 PRO A C 1
ATOM 2137 O O . PRO A 1 267 ? -6.031 22.446 -16.827 1.00 32.53 267 PRO A O 1
ATOM 2140 N N . SER A 1 268 ? -7.479 23.544 -15.489 1.00 29.17 268 SER A N 1
ATOM 2141 C CA . SER A 1 268 ? -8.314 24.088 -16.537 1.00 29.17 268 SER A CA 1
ATOM 2142 C C . SER A 1 268 ? -7.382 24.842 -17.472 1.00 29.17 268 SER A C 1
ATOM 2144 O O . SER A 1 268 ? -6.439 25.490 -17.011 1.00 29.17 268 SER A O 1
ATOM 2146 N N . ASN A 1 269 ? -7.619 24.747 -18.775 1.00 35.66 269 ASN A N 1
ATOM 2147 C CA . ASN A 1 269 ? -6.937 25.561 -19.776 1.00 35.66 269 ASN A CA 1
ATOM 2148 C C . ASN A 1 269 ? -7.342 27.046 -19.651 1.00 35.66 269 ASN A C 1
ATOM 2150 O O . ASN A 1 269 ? -7.746 27.642 -20.634 1.00 35.66 269 ASN A O 1
ATOM 2154 N N . GLU A 1 270 ? -7.248 27.615 -18.445 1.00 29.92 270 GLU A N 1
ATOM 2155 C CA . GLU A 1 270 ? -7.353 29.021 -18.055 1.00 29.92 270 GLU A CA 1
ATOM 2156 C C . GLU A 1 270 ? -6.656 29.221 -16.678 1.00 29.92 270 GLU A C 1
ATOM 2158 O O . GLU A 1 270 ? -6.506 28.277 -15.896 1.00 29.92 270 GLU A O 1
ATOM 2163 N N . PRO A 1 271 ? -6.103 30.412 -16.391 1.00 34.34 271 PRO A N 1
ATOM 2164 C CA . PRO A 1 271 ? -4.715 30.576 -15.958 1.00 34.34 271 PRO A CA 1
ATOM 2165 C C . PRO A 1 271 ? -4.496 30.430 -14.440 1.00 34.34 271 PRO A C 1
ATOM 2167 O O . PRO A 1 271 ? -4.439 31.408 -13.701 1.00 34.34 271 PRO A O 1
ATOM 2170 N N . HIS A 1 272 ? -4.203 29.218 -13.963 1.00 37.25 272 HIS A N 1
ATOM 2171 C CA . HIS A 1 272 ? -3.683 28.981 -12.601 1.00 37.25 272 HIS A CA 1
ATOM 2172 C C . HIS A 1 272 ? -2.142 29.007 -12.511 1.00 37.25 272 HIS A C 1
ATOM 2174 O O . HIS A 1 272 ? -1.521 28.230 -11.784 1.00 37.25 272 HIS A O 1
ATOM 2180 N N . ARG A 1 273 ? -1.498 29.935 -13.232 1.00 38.03 273 ARG A N 1
ATOM 2181 C CA . ARG A 1 273 ? -0.032 30.119 -13.226 1.00 38.03 273 ARG A CA 1
ATOM 2182 C C . ARG A 1 273 ? 0.491 30.940 -12.037 1.00 38.03 273 ARG A C 1
ATOM 2184 O O . ARG A 1 273 ? 1.684 30.916 -11.779 1.00 38.03 273 ARG A O 1
ATOM 2191 N N . GLY A 1 274 ? -0.376 31.624 -11.286 1.00 39.19 274 GLY A N 1
ATOM 2192 C CA . GLY A 1 274 ? 0.033 32.622 -10.286 1.00 39.19 274 GLY A CA 1
ATOM 2193 C C . GLY A 1 274 ? 0.841 32.079 -9.098 1.00 39.19 274 GLY A C 1
ATOM 2194 O O . GLY A 1 274 ? 1.978 32.487 -8.901 1.00 39.19 274 GLY A O 1
ATOM 2195 N N . ARG A 1 275 ? 0.301 31.130 -8.317 1.00 42.53 275 ARG A N 1
ATOM 2196 C CA . ARG A 1 275 ? 0.884 30.768 -7.000 1.00 42.53 275 ARG A CA 1
ATOM 2197 C C . ARG A 1 275 ? 2.156 29.918 -7.051 1.00 42.53 275 ARG A C 1
ATOM 2199 O O . ARG A 1 275 ? 3.054 30.123 -6.242 1.00 42.53 275 ARG A O 1
ATOM 2206 N N . ASN A 1 276 ? 2.262 28.974 -7.990 1.00 49.16 276 ASN A N 1
ATOM 2207 C CA . ASN A 1 276 ? 3.485 28.169 -8.131 1.00 49.16 276 ASN A CA 1
ATOM 2208 C C . ASN A 1 276 ? 4.608 28.960 -8.813 1.00 49.16 276 ASN A C 1
ATOM 2210 O O . ASN A 1 276 ? 5.775 28.733 -8.510 1.00 49.16 276 ASN A O 1
ATOM 2214 N N . GLN A 1 277 ? 4.271 29.905 -9.698 1.00 58.66 277 GLN A N 1
ATOM 2215 C CA . GLN A 1 277 ? 5.261 30.815 -10.267 1.00 58.66 277 GLN A CA 1
ATOM 2216 C C . GLN A 1 277 ? 5.740 31.821 -9.220 1.00 58.66 277 GLN A C 1
ATOM 2218 O O . GLN A 1 277 ? 6.933 32.061 -9.138 1.00 58.66 277 GLN A O 1
ATOM 2223 N N . GLU A 1 278 ? 4.855 32.336 -8.367 1.00 70.38 278 GLU A N 1
ATOM 2224 C CA . GLU A 1 278 ? 5.225 33.218 -7.256 1.00 70.38 278 GLU A CA 1
ATOM 2225 C C . GLU A 1 278 ? 6.161 32.527 -6.254 1.00 70.38 278 GLU A C 1
ATOM 2227 O O . GLU A 1 278 ? 7.195 33.090 -5.899 1.00 70.38 278 GLU A O 1
ATOM 2232 N N . PHE A 1 279 ? 5.873 31.276 -5.876 1.00 77.31 279 PHE A N 1
ATOM 2233 C CA . PHE A 1 279 ? 6.760 30.494 -5.010 1.00 77.31 279 PHE A CA 1
ATOM 2234 C C . PHE A 1 279 ? 8.103 30.176 -5.683 1.00 77.31 279 PHE A C 1
ATOM 2236 O O . PHE A 1 279 ? 9.153 30.331 -5.068 1.00 77.31 279 PHE A O 1
ATOM 2243 N N . ASN A 1 280 ? 8.101 29.784 -6.959 1.00 74.94 280 ASN A N 1
ATOM 2244 C CA . ASN A 1 280 ? 9.348 29.527 -7.683 1.00 74.94 280 ASN A CA 1
ATOM 2245 C C . ASN A 1 280 ? 10.168 30.811 -7.876 1.00 74.94 280 ASN A C 1
ATOM 2247 O O . ASN A 1 280 ? 11.377 30.788 -7.683 1.00 74.94 280 ASN A O 1
ATOM 2251 N N . ASN A 1 281 ? 9.525 31.945 -8.163 1.00 82.44 281 ASN A N 1
ATOM 2252 C CA . ASN A 1 281 ? 10.179 33.251 -8.234 1.00 82.44 281 ASN A CA 1
ATOM 2253 C C . ASN A 1 281 ? 10.756 33.657 -6.869 1.00 82.44 281 ASN A C 1
ATOM 2255 O O . ASN A 1 281 ? 11.844 34.218 -6.807 1.00 82.44 281 ASN A O 1
ATOM 2259 N N . ALA A 1 282 ? 10.056 33.362 -5.770 1.00 82.88 282 ALA A N 1
ATOM 2260 C CA . ALA A 1 282 ? 10.555 33.565 -4.412 1.00 82.88 282 ALA A CA 1
ATOM 2261 C C . ALA A 1 282 ? 11.807 32.717 -4.122 1.00 82.88 282 ALA A C 1
ATOM 2263 O O . ALA A 1 282 ? 12.781 33.236 -3.584 1.00 82.88 282 ALA A O 1
ATOM 2264 N N . VAL A 1 283 ? 11.818 31.449 -4.543 1.00 81.50 283 VAL A N 1
ATOM 2265 C CA . VAL A 1 283 ? 12.984 30.556 -4.433 1.00 81.50 283 VAL A CA 1
ATOM 2266 C C . VAL A 1 283 ? 14.175 31.105 -5.228 1.00 81.50 283 VAL A C 1
ATOM 2268 O O . VAL A 1 283 ? 15.264 31.221 -4.672 1.00 81.50 283 VAL A O 1
ATOM 2271 N N . GLU A 1 284 ? 13.977 31.522 -6.483 1.00 84.19 284 GLU A N 1
ATOM 2272 C CA . GLU A 1 284 ? 15.048 32.127 -7.298 1.00 84.19 284 GLU A CA 1
ATOM 2273 C C . GLU A 1 284 ? 15.583 33.436 -6.692 1.00 84.19 284 GLU A C 1
ATOM 2275 O O . GLU A 1 284 ? 16.783 33.715 -6.728 1.00 84.19 284 GLU A O 1
ATOM 2280 N N . ARG A 1 285 ? 14.713 34.245 -6.074 1.00 86.56 285 ARG A N 1
ATOM 2281 C CA . ARG A 1 285 ? 15.129 35.481 -5.392 1.00 86.56 285 ARG A CA 1
ATOM 2282 C C . ARG A 1 285 ? 16.047 35.210 -4.203 1.00 86.56 285 ARG A C 1
ATOM 2284 O O . ARG A 1 285 ? 16.991 35.963 -4.001 1.00 86.56 285 ARG A O 1
ATOM 2291 N N . VAL A 1 286 ? 15.808 34.148 -3.438 1.00 85.56 286 VAL A N 1
ATOM 2292 C CA . VAL A 1 286 ? 16.712 33.769 -2.340 1.00 85.56 286 VAL A CA 1
ATOM 2293 C C . VAL A 1 286 ? 18.016 33.188 -2.899 1.00 85.56 286 VAL A C 1
ATOM 2295 O O . VAL A 1 286 ? 19.092 33.572 -2.455 1.00 85.56 286 VAL A O 1
ATOM 2298 N N . LEU A 1 287 ? 17.946 32.339 -3.931 1.00 84.81 287 LEU A N 1
ATOM 2299 C CA . LEU A 1 287 ? 19.127 31.715 -4.550 1.00 84.81 287 LEU A CA 1
ATOM 2300 C C . LEU A 1 287 ? 20.082 32.709 -5.217 1.00 84.81 287 LEU A C 1
ATOM 2302 O O . LEU A 1 287 ? 21.284 32.478 -5.258 1.00 84.81 287 LEU A O 1
ATOM 2306 N N . THR A 1 288 ? 19.573 33.834 -5.713 1.00 88.38 288 THR A N 1
ATOM 2307 C CA . THR A 1 288 ? 20.420 34.905 -6.267 1.00 88.38 288 THR A CA 1
ATOM 2308 C C . THR A 1 288 ? 21.220 35.658 -5.199 1.00 88.38 288 THR A C 1
ATOM 2310 O O . THR A 1 288 ? 22.213 36.295 -5.537 1.00 88.38 288 THR A O 1
ATOM 2313 N N . HIS A 1 289 ? 20.832 35.566 -3.922 1.00 85.94 289 HIS A N 1
ATOM 2314 C CA . HIS A 1 289 ? 21.467 36.280 -2.806 1.00 85.94 289 HIS A CA 1
ATOM 2315 C C . HIS A 1 289 ? 22.150 35.343 -1.795 1.00 85.94 289 HIS A C 1
ATOM 2317 O O . HIS A 1 289 ? 22.812 35.811 -0.868 1.00 85.94 289 HIS A O 1
ATOM 2323 N N . CYS A 1 290 ? 21.990 34.025 -1.940 1.00 80.56 290 CYS A N 1
ATOM 2324 C CA . CYS A 1 290 ? 22.503 33.024 -1.009 1.00 80.56 290 CYS A CA 1
ATOM 2325 C C . CYS A 1 290 ? 23.094 31.831 -1.767 1.00 80.56 290 CYS A C 1
ATOM 2327 O O . CYS A 1 290 ? 22.470 31.295 -2.677 1.00 80.56 290 CYS A O 1
ATOM 2329 N N . SER A 1 291 ? 24.253 31.339 -1.327 1.00 80.44 291 SER A N 1
ATOM 2330 C CA . SER A 1 291 ? 24.950 30.181 -1.917 1.00 80.44 291 SER A CA 1
ATOM 2331 C C . SER A 1 291 ? 24.315 28.822 -1.572 1.00 80.44 291 SER A C 1
ATOM 2333 O O . SER A 1 291 ? 24.949 27.780 -1.733 1.00 80.44 291 SER A O 1
ATOM 2335 N N . SER A 1 292 ? 23.103 28.816 -1.017 1.00 78.56 292 SER A N 1
ATOM 2336 C CA . SER A 1 292 ? 22.423 27.609 -0.553 1.00 78.56 292 SER A CA 1
ATOM 2337 C C . SER A 1 292 ? 21.881 26.786 -1.721 1.00 78.56 292 SER A C 1
ATOM 2339 O O . SER A 1 292 ? 21.454 27.323 -2.739 1.00 78.56 292 SER A O 1
ATOM 2341 N N . GLU A 1 293 ? 21.830 25.464 -1.563 1.00 77.94 293 GLU A N 1
ATOM 2342 C CA . GLU A 1 293 ? 21.209 24.599 -2.565 1.00 77.94 293 GLU A CA 1
ATOM 2343 C C . GLU A 1 293 ? 19.703 24.871 -2.687 1.00 77.94 293 GLU A C 1
ATOM 2345 O O . GLU A 1 293 ? 19.001 25.068 -1.690 1.00 77.94 293 GLU A O 1
ATOM 2350 N N . ARG A 1 294 ? 19.181 24.802 -3.919 1.00 75.69 294 ARG A N 1
ATOM 2351 C CA . ARG A 1 294 ? 17.756 25.002 -4.236 1.00 75.69 294 ARG A CA 1
ATOM 2352 C C . ARG A 1 294 ? 16.822 24.194 -3.339 1.00 75.69 294 ARG A C 1
ATOM 2354 O O . ARG A 1 294 ? 15.822 24.722 -2.868 1.00 75.69 294 ARG A O 1
ATOM 2361 N N . VAL A 1 295 ? 17.165 22.936 -3.070 1.00 64.75 295 VAL A N 1
ATOM 2362 C CA . VAL A 1 295 ? 16.361 22.034 -2.231 1.00 64.75 295 VAL A CA 1
ATOM 2363 C C . VAL A 1 295 ? 16.253 22.557 -0.793 1.00 64.75 295 VAL A C 1
ATOM 2365 O O . VAL A 1 295 ? 15.181 22.497 -0.192 1.00 64.75 295 VAL A O 1
ATOM 2368 N N . THR A 1 296 ? 17.334 23.129 -0.263 1.00 75.06 296 THR A N 1
ATOM 2369 C CA . THR A 1 296 ? 17.390 23.716 1.082 1.00 75.06 296 THR A CA 1
ATOM 2370 C C . THR A 1 296 ? 16.580 25.008 1.159 1.00 75.06 296 THR A C 1
ATOM 2372 O O . THR A 1 296 ? 15.798 25.188 2.090 1.00 75.06 296 THR A O 1
ATOM 2375 N N . VAL A 1 297 ? 16.689 25.873 0.147 1.00 77.19 297 VAL A N 1
ATOM 2376 C CA . VAL A 1 297 ? 15.894 27.109 0.048 1.00 77.19 297 VAL A CA 1
ATOM 2377 C C . VAL A 1 297 ? 14.400 26.800 -0.073 1.00 77.19 297 VAL A C 1
ATOM 2379 O O . VAL A 1 297 ? 13.587 27.402 0.627 1.00 77.19 297 VAL A O 1
ATOM 2382 N N . GLU A 1 298 ? 14.027 25.820 -0.900 1.00 78.12 298 GLU A N 1
ATOM 2383 C CA . GLU A 1 298 ? 12.639 25.368 -1.036 1.00 78.12 298 GLU A CA 1
ATOM 2384 C C . GLU A 1 298 ? 12.089 24.800 0.277 1.00 78.12 298 GLU A C 1
ATOM 2386 O O . GLU A 1 298 ? 10.955 25.107 0.653 1.00 78.12 298 GLU A O 1
ATOM 2391 N N . ALA A 1 299 ? 12.876 23.987 0.988 1.00 71.31 299 ALA A N 1
ATOM 2392 C CA . ALA A 1 299 ? 12.483 23.432 2.278 1.00 71.31 299 ALA A CA 1
ATOM 2393 C C . ALA A 1 299 ? 12.304 24.531 3.335 1.00 71.31 299 ALA A C 1
ATOM 2395 O O . ALA A 1 299 ? 11.298 24.540 4.045 1.00 71.31 299 ALA A O 1
ATOM 2396 N N . ASN A 1 300 ? 13.232 25.486 3.404 1.00 79.94 300 ASN A N 1
ATOM 2397 C CA . ASN A 1 300 ? 13.184 26.579 4.369 1.00 79.94 300 ASN A CA 1
ATOM 2398 C C . ASN A 1 300 ? 12.013 27.530 4.090 1.00 79.94 300 ASN A C 1
ATOM 2400 O O . ASN A 1 300 ? 11.251 27.818 5.009 1.00 79.94 300 ASN A O 1
ATOM 2404 N N . LEU A 1 301 ? 11.788 27.934 2.834 1.00 80.94 301 LEU A N 1
ATOM 2405 C CA . LEU A 1 301 ? 10.635 28.762 2.461 1.00 80.94 301 LEU A CA 1
ATOM 2406 C C . LEU A 1 301 ? 9.304 28.064 2.747 1.00 80.94 301 LEU A C 1
ATOM 2408 O O . LEU A 1 301 ? 8.373 28.709 3.215 1.00 80.94 301 LEU A O 1
ATOM 2412 N N . ARG A 1 302 ? 9.199 26.749 2.509 1.00 79.31 302 ARG A N 1
ATOM 2413 C CA . ARG A 1 302 ? 7.975 25.998 2.837 1.00 79.31 302 ARG A CA 1
ATOM 2414 C C . ARG A 1 302 ? 7.703 25.945 4.330 1.00 79.31 302 ARG A C 1
ATOM 2416 O O . ARG A 1 302 ? 6.540 25.969 4.697 1.00 79.31 302 ARG A O 1
ATOM 2423 N N . ILE A 1 303 ? 8.744 25.853 5.155 1.00 73.56 303 ILE A N 1
ATOM 2424 C CA . ILE A 1 303 ? 8.613 25.806 6.614 1.00 73.56 303 ILE A CA 1
ATOM 2425 C C . ILE A 1 303 ? 8.234 27.182 7.165 1.00 73.56 303 ILE A C 1
ATOM 2427 O O . ILE A 1 303 ? 7.309 27.270 7.960 1.00 73.56 303 ILE A O 1
ATOM 2431 N N . LEU A 1 304 ? 8.889 28.255 6.712 1.00 72.94 304 LEU A N 1
ATOM 2432 C CA . LEU A 1 304 ? 8.572 29.617 7.158 1.00 72.94 304 LEU A CA 1
ATOM 2433 C C . LEU A 1 304 ? 7.174 30.057 6.712 1.00 72.94 304 LEU A C 1
ATOM 2435 O O . LEU A 1 304 ? 6.444 30.666 7.488 1.00 72.94 304 LEU A O 1
ATOM 2439 N N . ASN A 1 305 ? 6.758 29.665 5.505 1.00 78.44 305 ASN A N 1
ATOM 2440 C CA . ASN A 1 305 ? 5.450 30.012 4.951 1.00 78.44 305 ASN A CA 1
ATOM 2441 C C . ASN A 1 305 ? 4.273 29.231 5.585 1.00 78.44 305 ASN A C 1
ATOM 2443 O O . ASN A 1 305 ? 3.141 29.343 5.115 1.00 78.44 305 ASN A O 1
ATOM 2447 N N . LEU A 1 306 ? 4.532 28.403 6.610 1.00 69.25 306 LEU A N 1
ATOM 2448 C CA . LEU A 1 306 ? 3.489 27.822 7.467 1.00 69.25 306 LEU A CA 1
ATOM 2449 C C . LEU A 1 306 ? 2.970 28.841 8.486 1.00 69.25 306 LEU A C 1
ATOM 2451 O O . LEU A 1 306 ? 1.770 28.868 8.748 1.00 69.25 306 LEU A O 1
ATOM 2455 N N . ASP A 1 307 ? 3.871 29.667 9.021 1.00 75.38 307 ASP A N 1
ATOM 2456 C CA . ASP A 1 307 ? 3.598 30.572 10.143 1.00 75.38 307 ASP A CA 1
ATOM 2457 C C . ASP A 1 307 ? 3.720 32.058 9.755 1.00 75.38 307 ASP A C 1
ATOM 2459 O O . ASP A 1 307 ? 3.199 32.930 10.450 1.00 75.38 307 ASP A O 1
ATOM 2463 N N . TYR A 1 308 ? 4.370 32.358 8.626 1.00 78.12 308 TYR A N 1
ATOM 2464 C CA . TYR A 1 308 ? 4.618 33.709 8.120 1.00 78.12 308 TYR A CA 1
ATOM 2465 C C . TYR A 1 308 ? 4.221 33.825 6.644 1.00 78.12 308 TYR A C 1
ATOM 2467 O O . TYR A 1 308 ? 4.062 32.823 5.953 1.00 78.12 308 TYR A O 1
ATOM 2475 N N . ASN A 1 309 ? 4.050 35.044 6.125 1.00 84.56 309 ASN A N 1
ATOM 2476 C CA . ASN A 1 309 ? 3.765 35.216 4.698 1.00 84.56 309 ASN A CA 1
ATOM 2477 C C . ASN A 1 309 ? 5.034 35.026 3.840 1.00 84.56 309 ASN A C 1
ATOM 2479 O O . ASN A 1 309 ? 6.168 35.169 4.309 1.00 84.56 309 ASN A O 1
ATOM 2483 N N . LEU A 1 310 ? 4.836 34.712 2.556 1.00 83.19 310 LEU A N 1
ATOM 2484 C CA . LEU A 1 310 ? 5.919 34.361 1.635 1.00 83.19 310 LEU A CA 1
ATOM 2485 C C . LEU A 1 310 ? 6.909 35.514 1.412 1.00 83.19 310 LEU A C 1
ATOM 2487 O O . LEU A 1 310 ? 8.105 35.270 1.283 1.00 83.19 310 LEU A O 1
ATOM 2491 N N . SER A 1 311 ? 6.430 36.759 1.381 1.00 87.62 311 SER A N 1
ATOM 2492 C CA . SER A 1 311 ? 7.279 37.938 1.173 1.00 87.62 311 SER A CA 1
ATOM 2493 C C . SER A 1 311 ? 8.259 38.130 2.331 1.00 87.62 311 SER A C 1
ATOM 2495 O O . SER A 1 311 ? 9.461 38.286 2.108 1.00 87.62 311 SER A O 1
ATOM 2497 N N . ASP A 1 312 ? 7.762 38.047 3.561 1.00 86.69 312 ASP A N 1
ATOM 2498 C CA . ASP A 1 312 ? 8.572 38.209 4.768 1.00 86.69 312 ASP A CA 1
ATOM 2499 C C . ASP A 1 312 ? 9.526 37.026 4.953 1.00 86.69 312 ASP A C 1
ATOM 2501 O O . ASP A 1 312 ? 10.692 37.213 5.294 1.00 86.69 312 ASP A O 1
ATOM 2505 N N . SER A 1 313 ? 9.075 35.816 4.610 1.00 88.25 313 SER A N 1
ATOM 2506 C CA . SER A 1 313 ? 9.910 34.608 4.608 1.00 88.25 313 SER A CA 1
ATOM 2507 C C . SER A 1 313 ? 11.096 34.716 3.641 1.00 88.25 313 SER A C 1
ATOM 2509 O O . SER A 1 313 ? 12.203 34.291 3.968 1.00 88.25 313 SER A O 1
ATOM 2511 N N . VAL A 1 314 ? 10.887 35.302 2.455 1.00 90.88 314 VAL A N 1
ATOM 2512 C CA . VAL A 1 314 ? 11.955 35.549 1.470 1.00 90.88 314 VAL A CA 1
ATOM 2513 C C . VAL A 1 314 ? 12.952 36.573 1.995 1.00 90.88 314 VAL A C 1
ATOM 2515 O O . VAL A 1 314 ? 14.154 36.327 1.942 1.00 90.88 314 VAL A O 1
ATOM 2518 N N . LYS A 1 315 ? 12.473 37.707 2.516 1.00 90.62 315 LYS A N 1
ATOM 2519 C CA . LYS A 1 315 ? 13.343 38.760 3.055 1.00 90.62 315 LYS A CA 1
ATOM 2520 C C . LYS A 1 315 ? 14.180 38.254 4.232 1.00 90.62 315 LYS A C 1
ATOM 2522 O O . LYS A 1 315 ? 15.388 38.469 4.254 1.00 90.62 315 LYS A O 1
ATOM 2527 N N . ALA A 1 316 ? 13.559 37.515 5.151 1.00 88.50 316 ALA A N 1
ATOM 2528 C CA . ALA A 1 316 ? 14.237 36.946 6.308 1.00 88.50 316 ALA A CA 1
ATOM 2529 C C . ALA A 1 316 ? 15.326 35.940 5.912 1.00 88.50 316 ALA A C 1
ATOM 2531 O O . ALA A 1 316 ? 16.414 35.986 6.476 1.00 88.50 316 ALA A O 1
ATOM 2532 N N . LEU A 1 317 ? 15.072 35.084 4.911 1.00 89.62 317 LEU A N 1
ATOM 2533 C CA . LEU A 1 317 ? 16.078 34.140 4.407 1.00 89.62 317 LEU A CA 1
ATOM 2534 C C . LEU A 1 317 ? 17.217 34.814 3.643 1.00 89.62 317 LEU A C 1
ATOM 2536 O O . LEU A 1 317 ? 18.347 34.342 3.713 1.00 89.62 317 LEU A O 1
ATOM 2540 N N . ILE A 1 318 ? 16.946 35.908 2.928 1.00 91.62 318 ILE A N 1
ATOM 2541 C CA . ILE A 1 318 ? 18.004 36.697 2.282 1.00 91.62 318 ILE A CA 1
ATOM 2542 C C . ILE A 1 318 ? 18.890 37.350 3.351 1.00 91.62 318 ILE A C 1
ATOM 2544 O O . ILE A 1 318 ? 20.113 37.255 3.277 1.00 91.62 318 ILE A O 1
ATOM 2548 N N . GLN A 1 319 ? 18.280 37.959 4.370 1.00 89.69 319 GLN A N 1
ATOM 2549 C CA . GLN A 1 319 ? 18.982 38.638 5.462 1.00 89.69 319 GLN A CA 1
ATOM 2550 C C . GLN A 1 319 ? 19.768 37.670 6.361 1.00 89.69 319 GLN A C 1
ATOM 2552 O O . GLN A 1 319 ? 20.789 38.050 6.927 1.00 89.69 319 GLN A O 1
ATOM 2557 N N . SER A 1 320 ? 19.328 36.414 6.469 1.00 87.94 320 SER A N 1
ATOM 2558 C CA . SER A 1 320 ? 20.020 35.358 7.214 1.00 87.94 320 SER A CA 1
ATOM 2559 C C . SER A 1 320 ? 20.978 34.508 6.370 1.00 87.94 320 SER A C 1
ATOM 2561 O O . SER A 1 320 ? 21.478 33.494 6.856 1.00 87.94 320 SER A O 1
ATOM 2563 N N . HIS A 1 321 ? 21.229 34.875 5.108 1.00 87.19 321 HIS A N 1
ATOM 2564 C CA . HIS A 1 321 ? 22.068 34.109 4.178 1.00 87.19 321 HIS A CA 1
ATOM 2565 C C . HIS A 1 321 ? 21.654 32.630 4.018 1.00 87.19 321 HIS A C 1
ATOM 2567 O O . HIS A 1 321 ? 22.493 31.745 3.849 1.00 87.19 321 HIS A O 1
ATOM 2573 N N . GLY A 1 322 ? 20.349 32.354 4.061 1.00 79.06 322 GLY A N 1
ATOM 2574 C CA . GLY A 1 322 ? 19.782 31.014 3.906 1.00 79.06 322 GLY A CA 1
ATOM 2575 C C . GLY A 1 322 ? 19.687 30.202 5.202 1.00 79.06 322 GLY A C 1
ATOM 2576 O O . GLY A 1 322 ? 19.152 29.088 5.168 1.00 79.06 322 GLY A O 1
ATOM 2577 N N . ASP A 1 323 ? 20.136 30.746 6.340 1.00 86.06 323 ASP A N 1
ATOM 2578 C CA . ASP A 1 323 ? 19.973 30.117 7.651 1.00 86.06 323 ASP A CA 1
ATOM 2579 C C . ASP A 1 323 ? 18.527 30.259 8.151 1.00 86.06 323 ASP A C 1
ATOM 2581 O O . ASP A 1 323 ? 17.984 31.360 8.286 1.00 86.06 323 ASP A O 1
ATOM 2585 N N . ARG A 1 324 ? 17.878 29.124 8.419 1.00 86.19 324 ARG A N 1
ATOM 2586 C CA . ARG A 1 324 ? 16.468 29.092 8.818 1.00 86.19 324 ARG A CA 1
ATOM 2587 C C . ARG A 1 324 ? 16.249 29.585 10.246 1.00 86.19 324 ARG A C 1
ATOM 2589 O O . ARG A 1 324 ? 15.231 30.220 10.497 1.00 86.19 324 ARG A O 1
ATOM 2596 N N . GLU A 1 325 ? 17.135 29.262 11.182 1.00 84.81 325 GLU A N 1
ATOM 2597 C CA . GLU A 1 325 ? 16.939 29.604 12.596 1.00 84.81 325 GLU A CA 1
ATOM 2598 C C . GLU A 1 325 ? 17.127 31.105 12.813 1.00 84.81 325 GLU A C 1
ATOM 2600 O O . GLU A 1 325 ? 16.285 31.743 13.447 1.00 84.81 325 GLU A O 1
ATOM 2605 N N . ALA A 1 326 ? 18.134 31.695 12.168 1.00 84.88 326 ALA A N 1
ATOM 2606 C CA . ALA A 1 326 ? 18.317 33.141 12.139 1.00 84.88 326 ALA A CA 1
ATOM 2607 C C . ALA A 1 326 ? 17.163 33.863 11.411 1.00 84.88 326 ALA A C 1
ATOM 2609 O O . ALA A 1 326 ? 16.705 34.904 11.881 1.00 84.88 326 ALA A O 1
ATOM 2610 N N . ALA A 1 327 ? 16.622 33.295 10.321 1.00 86.38 327 ALA A N 1
ATOM 2611 C CA . ALA A 1 327 ? 15.444 33.856 9.645 1.00 86.38 327 ALA A CA 1
ATOM 2612 C C . ALA A 1 327 ? 14.204 33.888 10.556 1.00 86.38 327 ALA A C 1
ATOM 2614 O O . ALA A 1 327 ? 13.476 34.879 10.569 1.00 86.38 327 ALA A O 1
ATOM 2615 N N . ILE A 1 328 ? 13.972 32.830 11.343 1.00 84.62 328 ILE A N 1
ATOM 2616 C CA . ILE A 1 328 ? 12.865 32.767 12.311 1.00 84.62 328 ILE A CA 1
ATOM 2617 C C . ILE A 1 328 ? 13.026 33.842 13.391 1.00 84.62 328 ILE A C 1
ATOM 2619 O O . ILE A 1 328 ? 12.040 34.472 13.770 1.00 84.62 328 ILE A O 1
ATOM 2623 N N . GLU A 1 329 ? 14.244 34.079 13.876 1.00 86.62 329 GLU A N 1
ATOM 2624 C CA . GLU A 1 329 ? 14.499 35.137 14.859 1.00 86.62 329 GLU A CA 1
ATOM 2625 C C . GLU A 1 329 ? 14.248 36.538 14.279 1.00 86.62 329 GLU A C 1
ATOM 2627 O O . GLU A 1 329 ? 13.571 37.344 14.921 1.00 86.62 329 GLU A O 1
ATOM 2632 N N . PHE A 1 330 ? 14.659 36.809 13.034 1.00 83.50 330 PHE A N 1
ATOM 2633 C CA . PHE A 1 330 ? 14.320 38.070 12.358 1.00 83.50 330 PHE A CA 1
ATOM 2634 C C . PHE A 1 330 ? 12.808 38.252 12.167 1.00 83.50 330 PHE A C 1
ATOM 2636 O O . PHE A 1 330 ? 12.293 39.353 12.378 1.00 83.50 330 PHE A O 1
ATOM 2643 N N . LEU A 1 331 ? 12.087 37.173 11.842 1.00 84.44 331 LEU A N 1
ATOM 2644 C CA . LEU A 1 331 ? 10.628 37.166 11.695 1.00 84.44 331 LEU A CA 1
ATOM 2645 C C . LEU A 1 331 ? 9.893 37.413 13.018 1.00 84.44 331 LEU A C 1
ATOM 2647 O O . LEU A 1 331 ? 8.908 38.146 13.047 1.00 84.44 331 LEU A O 1
ATOM 2651 N N . LYS A 1 332 ? 10.375 36.844 14.127 1.00 83.69 332 LYS A N 1
ATOM 2652 C CA . LYS A 1 332 ? 9.784 37.041 15.462 1.00 83.69 332 LYS A CA 1
ATOM 2653 C C . LYS A 1 332 ? 10.024 38.437 16.025 1.00 83.69 332 LYS A C 1
ATOM 2655 O O . LYS A 1 332 ? 9.161 38.963 16.721 1.00 83.69 332 LYS A O 1
ATOM 2660 N N . GLN A 1 333 ? 11.191 39.014 15.753 1.00 80.81 333 GLN A N 1
ATOM 2661 C CA . GLN A 1 333 ? 11.591 40.321 16.278 1.00 80.81 333 GLN A CA 1
ATOM 2662 C C . GLN A 1 333 ? 11.129 41.485 15.383 1.00 80.81 333 GLN A C 1
ATOM 2664 O O . GLN A 1 333 ? 11.309 42.644 15.748 1.00 80.81 333 GLN A O 1
ATOM 2669 N N . GLY A 1 334 ? 10.529 41.195 14.219 1.00 75.50 334 GLY A N 1
ATOM 2670 C CA . GLY A 1 334 ? 10.089 42.206 13.253 1.00 75.50 334 GLY A CA 1
ATOM 2671 C C . GLY A 1 334 ? 11.245 42.974 12.601 1.00 75.50 334 GLY A C 1
ATOM 2672 O O . GLY A 1 334 ? 11.045 44.081 12.116 1.00 75.50 334 GLY A O 1
ATOM 2673 N N . LEU A 1 335 ? 12.455 42.404 12.596 1.00 70.56 335 LEU A N 1
ATOM 2674 C CA . LEU A 1 335 ? 13.700 43.043 12.137 1.00 70.56 335 LEU A CA 1
ATOM 2675 C C . LEU A 1 335 ? 13.971 42.833 10.637 1.00 70.56 335 LEU A C 1
ATOM 2677 O O . LEU A 1 335 ? 15.122 42.843 10.195 1.00 70.56 335 LEU A O 1
ATOM 2681 N N . ILE A 1 336 ? 12.915 42.601 9.861 1.00 74.12 336 ILE A N 1
ATOM 2682 C CA . ILE A 1 336 ? 12.994 42.330 8.429 1.00 74.12 336 ILE A CA 1
ATOM 2683 C C . ILE A 1 336 ? 13.001 43.666 7.682 1.00 74.12 336 ILE A C 1
ATOM 2685 O O . ILE A 1 336 ? 12.027 44.415 7.768 1.00 74.12 336 ILE A O 1
ATOM 2689 N N . ALA A 1 337 ? 14.080 43.955 6.951 1.00 58.25 337 ALA A N 1
ATOM 2690 C CA . ALA A 1 337 ? 14.191 45.164 6.126 1.00 58.25 337 ALA A CA 1
ATOM 2691 C C . ALA A 1 337 ? 13.312 45.107 4.858 1.00 58.25 337 ALA A C 1
ATOM 2693 O O . ALA A 1 337 ? 13.203 44.043 4.197 1.00 58.25 337 ALA A O 1
#

Radius of gyration: 23.72 Å; chains: 1; bounding box: 53×76×48 Å

Foldseek 3Di:
DQQLVVLLVVLLVLLVVLLVVLVVCLVVLLVLQPVLSVLSVLLSVLSVVLSVLSVPDDRDDDDPVVSVVLNQLSNQCSVVSVVVSVVLSVLSPDSDNPCVSLVSLLNSLVSVLCPQFDSHCSSVVVSCQVPQLQEDDVDAPVNQVVLCVVQLDAQEKHWYQYSVLRNWIKMWFQHPVSDIDIDTDFFARPLLVQLVCVVVSRHQARSNHHDPDRSPVVCVRSPRPDQPQPVDAFPVPSPHGFRGQGPPVRDTGDPVVSVCVSDPHDPDPDDPPPPVVVLVVLLVLLVVQAVDDSVLSSVLLVVCVVPDPSVLSSQLCSVVRSDNVSSVVCVVVVVRD

Organism: Hymenolepis diminuta (NCBI:txid6216)

pLDDT: mean 75.84, std 14.4, range [29.17, 95.44]

InterPro domains:
  IPR013083 Zinc finger, RING/FYVE/PHD-type [G3DSA:3.30.40.10] (222-304)
  IPR014742 Adaptor protein Cbl, SH2-like domain [PF02762] (133-212)
  IPR018957 Zinc finger, C3HC4 RING-type [PF00097] (234-263)
  IPR024159 Adaptor protein Cbl, PTB domain [PS51506] (1-217)
  IPR024162 Adaptor protein Cbl [PTHR23007] (133-259)
  IPR036860 SH2 domain superfamily [G3DSA:3.30.505.10] (132-219)
  IPR036860 SH2 domain superfamily [SSF55550] (132-216)

Sequence (337 aa):
MVLGDSDLKQINGRVSKIYKKVVGKRELLKKNLDSSGKYLDEALDKLCMLKNTLDEIRPFSKSEDTYKPYKQYVKVMRNSLSSMLEEFDSGMKLKTTGFLKEFLLKYTHFFHHLLFGDKENLIKVFSRLVSDPGYLKHGTFTSSFDTLTSCKKPGSYIFRISTRRLGFWSIAYVSSSLEILQALCYDWSIIFSLNYGHQQGLYLYPRGKNCADDFSDLCGKIVPSSQTSSEEKCLRCGANSSNTRMEPCGHSCCRACYKEILEPPLPSNEPHRGRNQEFNNAVERVLTHCSSERVTVEANLRILNLDYNLSDSVKALIQSHGDREAAIEFLKQGLIA